Protein AF-A0A8S0GTK8-F1 (afdb_monomer)

Structure (mmCIF, N/CA/C/O backbone):
data_AF-A0A8S0GTK8-F1
#
_entry.id   AF-A0A8S0GTK8-F1
#
loop_
_atom_site.group_PDB
_atom_site.id
_atom_site.type_symbol
_atom_site.label_atom_id
_atom_site.label_alt_id
_atom_site.label_comp_id
_atom_site.label_asym_id
_atom_site.label_entity_id
_atom_site.label_seq_id
_atom_site.pdbx_PDB_ins_code
_atom_site.Cartn_x
_atom_site.Cartn_y
_atom_site.Cartn_z
_atom_site.occupancy
_atom_site.B_iso_or_equiv
_atom_site.auth_seq_id
_atom_site.auth_comp_id
_atom_site.auth_asym_id
_atom_site.auth_atom_id
_atom_site.pdbx_PDB_model_num
ATOM 1 N N . MET A 1 1 ? 17.422 12.549 -22.089 1.00 54.69 1 MET A N 1
ATOM 2 C CA . MET A 1 1 ? 16.662 11.285 -22.040 1.00 54.69 1 MET A CA 1
ATOM 3 C C . MET A 1 1 ? 17.304 10.351 -23.040 1.00 54.69 1 MET A C 1
ATOM 5 O O . MET A 1 1 ? 17.516 10.781 -24.166 1.00 54.69 1 MET A O 1
ATOM 9 N N . THR A 1 2 ? 17.693 9.152 -22.621 1.00 66.88 2 THR A N 1
ATOM 10 C CA . THR A 1 2 ? 18.202 8.118 -23.529 1.00 66.88 2 THR A CA 1
ATOM 11 C C . THR A 1 2 ? 17.080 7.642 -24.453 1.00 66.88 2 THR A C 1
ATOM 13 O O . THR A 1 2 ? 15.914 7.603 -24.059 1.00 66.88 2 THR A O 1
ATOM 16 N N . GLU A 1 3 ? 17.426 7.293 -25.690 1.00 71.94 3 GLU A N 1
ATOM 17 C CA . GLU A 1 3 ? 16.500 6.780 -26.714 1.00 71.94 3 GLU A CA 1
ATOM 18 C C . GLU A 1 3 ? 15.733 5.538 -26.215 1.00 71.94 3 GLU A C 1
ATOM 20 O O . GLU A 1 3 ? 14.532 5.394 -26.440 1.00 71.94 3 GLU A O 1
ATOM 25 N N . LEU A 1 4 ? 16.400 4.717 -25.396 1.00 69.19 4 LEU A N 1
ATOM 26 C CA . LEU A 1 4 ? 15.825 3.566 -24.701 1.00 69.19 4 LEU A CA 1
ATOM 27 C C . LEU A 1 4 ? 14.655 3.941 -23.775 1.00 69.19 4 LEU A C 1
ATOM 29 O O . LEU A 1 4 ? 13.628 3.271 -23.780 1.00 69.19 4 LEU A O 1
ATOM 33 N N . ALA A 1 5 ? 14.779 5.023 -23.001 1.00 65.88 5 ALA A N 1
ATOM 34 C CA . ALA A 1 5 ? 13.743 5.444 -22.059 1.00 65.88 5 ALA A CA 1
ATOM 35 C C . ALA A 1 5 ? 12.464 5.904 -22.777 1.00 65.88 5 ALA A C 1
ATOM 37 O O . ALA A 1 5 ? 11.361 5.656 -22.295 1.00 65.88 5 ALA A O 1
ATOM 38 N N . GLN A 1 6 ? 12.611 6.551 -23.939 1.00 71.31 6 GLN A N 1
ATOM 39 C CA . GLN A 1 6 ? 11.478 6.954 -24.777 1.00 71.31 6 GLN A CA 1
ATOM 40 C C . GLN A 1 6 ? 10.787 5.750 -25.408 1.00 71.31 6 GLN A C 1
ATOM 42 O O . GLN A 1 6 ? 9.560 5.686 -25.393 1.00 71.31 6 GLN A O 1
ATOM 47 N N . LYS A 1 7 ? 11.567 4.786 -25.904 1.00 76.44 7 LYS A N 1
ATOM 48 C CA . LYS A 1 7 ? 11.031 3.550 -26.472 1.00 76.44 7 LYS A CA 1
ATOM 49 C C . LYS A 1 7 ? 10.238 2.758 -25.435 1.00 76.44 7 LYS A C 1
ATOM 51 O O . LYS A 1 7 ? 9.075 2.469 -25.658 1.00 76.44 7 LYS A O 1
ATOM 56 N N . VAL A 1 8 ? 10.808 2.538 -24.251 1.00 71.69 8 VAL A N 1
ATOM 57 C CA . VAL A 1 8 ? 10.135 1.835 -23.143 1.00 71.69 8 VAL A CA 1
ATOM 58 C C . VAL A 1 8 ? 8.875 2.560 -22.697 1.00 71.69 8 VAL A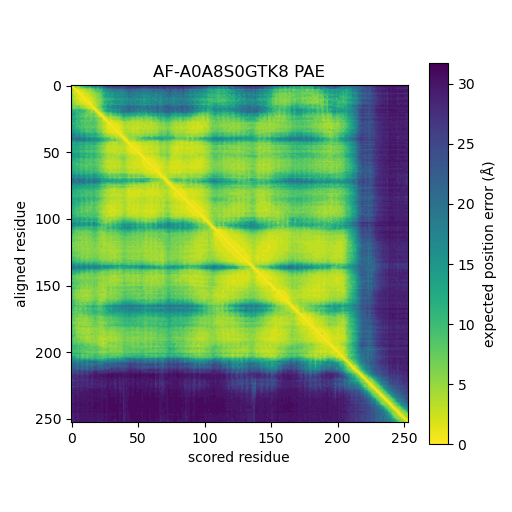 C 1
ATOM 60 O O . VAL A 1 8 ? 7.864 1.933 -22.395 1.00 71.69 8 VAL A O 1
ATOM 63 N N . GLN A 1 9 ? 8.920 3.892 -22.654 1.00 70.00 9 GLN A N 1
ATOM 64 C CA . GLN A 1 9 ? 7.739 4.681 -22.350 1.00 70.00 9 GLN A CA 1
ATOM 65 C C . GLN A 1 9 ? 6.635 4.458 -23.386 1.00 70.00 9 GLN A C 1
ATOM 67 O O . GLN A 1 9 ? 5.471 4.348 -23.009 1.00 70.00 9 GLN A O 1
ATOM 72 N N . GLN A 1 10 ? 6.985 4.412 -24.668 1.00 74.62 10 GLN A N 1
ATOM 73 C CA . GLN A 1 10 ? 6.025 4.193 -25.738 1.00 74.62 10 GLN A CA 1
ATOM 74 C C . GLN A 1 10 ? 5.483 2.760 -25.732 1.00 74.62 10 GLN A C 1
ATOM 76 O O . GLN A 1 10 ? 4.269 2.594 -25.773 1.00 74.62 10 GLN A O 1
ATOM 81 N N . ASP A 1 11 ? 6.346 1.763 -25.537 1.00 75.50 11 ASP A N 1
ATOM 82 C CA . ASP A 1 11 ? 5.969 0.351 -25.417 1.00 75.50 11 ASP A CA 1
ATOM 83 C C . ASP A 1 11 ? 4.998 0.136 -24.241 1.00 75.50 11 ASP A C 1
ATOM 85 O O . ASP A 1 11 ? 3.968 -0.520 -24.385 1.00 75.50 11 ASP A O 1
ATOM 89 N N . LEU A 1 12 ? 5.265 0.754 -23.082 1.00 72.00 12 LEU A N 1
ATOM 90 C CA . LEU A 1 12 ? 4.361 0.699 -21.930 1.00 72.00 12 LEU A CA 1
ATOM 91 C C . LEU A 1 12 ? 3.033 1.414 -22.208 1.00 72.00 12 LEU A C 1
ATOM 93 O O . LEU A 1 12 ? 1.990 0.920 -21.796 1.00 72.00 12 LEU A O 1
ATOM 97 N N . LEU A 1 13 ? 3.034 2.556 -22.900 1.00 71.56 13 LEU A N 1
ATOM 98 C CA . LEU A 1 13 ? 1.798 3.263 -23.261 1.00 71.56 13 LEU A CA 1
ATOM 99 C C . LEU A 1 13 ? 0.951 2.478 -24.272 1.00 71.56 13 LEU A C 1
ATOM 101 O O . LEU A 1 13 ? -0.272 2.457 -24.145 1.00 71.56 13 LEU A O 1
ATOM 105 N N . GLU A 1 14 ? 1.582 1.812 -25.237 1.00 76.25 14 GLU A N 1
ATOM 106 C CA . GLU A 1 14 ? 0.906 0.932 -26.194 1.00 76.25 14 GLU A CA 1
ATOM 107 C C . GLU A 1 14 ? 0.358 -0.321 -25.503 1.00 76.25 14 GLU A C 1
ATOM 109 O O . GLU A 1 14 ? -0.814 -0.648 -25.679 1.00 76.25 14 GLU A O 1
ATOM 114 N N . ALA A 1 15 ? 1.136 -0.949 -24.616 1.00 70.12 15 ALA A N 1
ATOM 115 C CA . ALA A 1 15 ? 0.669 -2.067 -23.796 1.00 70.12 15 ALA A CA 1
ATOM 116 C C . ALA A 1 15 ? -0.486 -1.663 -22.857 1.00 70.12 15 ALA A C 1
ATOM 118 O O . ALA A 1 15 ? -1.401 -2.449 -22.608 1.00 70.12 15 ALA A O 1
ATOM 119 N N . ILE A 1 16 ? -0.498 -0.419 -22.359 1.00 68.94 16 ILE A N 1
ATOM 120 C CA . ILE A 1 16 ? -1.643 0.137 -21.622 1.00 68.94 16 ILE A CA 1
ATOM 121 C C . ILE A 1 16 ? -2.853 0.298 -22.548 1.00 68.94 16 ILE A C 1
ATOM 123 O O . ILE A 1 16 ? -3.968 0.004 -22.121 1.00 68.94 16 ILE A O 1
ATOM 127 N N . GLY A 1 17 ? -2.662 0.771 -23.780 1.00 66.44 17 GLY A N 1
ATOM 128 C CA . GLY A 1 17 ? -3.739 0.948 -24.757 1.00 66.44 17 GLY A CA 1
ATOM 129 C C . GLY A 1 17 ? -4.378 -0.368 -25.208 1.00 66.44 17 GLY A C 1
ATOM 130 O O . GLY A 1 17 ? -5.590 -0.411 -25.402 1.00 66.44 17 GLY A O 1
ATOM 131 N N . ASN A 1 18 ? -3.579 -1.432 -25.306 1.00 70.44 18 ASN A N 1
ATOM 132 C CA . ASN A 1 18 ? -4.007 -2.745 -25.796 1.00 70.44 18 ASN A CA 1
ATOM 133 C C . ASN A 1 18 ? -4.463 -3.719 -24.695 1.00 70.44 18 ASN A C 1
ATOM 135 O O . ASN A 1 18 ? -4.878 -4.825 -25.015 1.00 70.44 18 ASN A O 1
ATOM 139 N N . ASP A 1 19 ? -4.402 -3.329 -23.415 1.00 63.78 19 ASP A N 1
ATOM 140 C CA . ASP A 1 19 ? -4.663 -4.222 -22.265 1.00 63.78 19 ASP A CA 1
ATOM 141 C C . ASP A 1 19 ? -3.685 -5.415 -22.134 1.00 63.78 19 ASP A C 1
ATOM 143 O O . ASP A 1 19 ? -3.923 -6.339 -21.361 1.00 63.78 19 ASP A O 1
ATOM 147 N N . ASP A 1 20 ? -2.529 -5.357 -22.801 1.00 65.12 20 ASP A N 1
ATOM 148 C CA . ASP A 1 20 ? -1.526 -6.437 -22.831 1.00 65.12 20 ASP A CA 1
ATOM 149 C C . ASP A 1 20 ? -0.593 -6.460 -21.604 1.00 65.12 20 ASP A C 1
ATOM 151 O O . ASP A 1 20 ? 0.284 -7.318 -21.474 1.00 65.12 20 ASP A O 1
ATOM 155 N N . LEU A 1 21 ? -0.737 -5.500 -20.689 1.00 64.44 21 LEU A N 1
ATOM 156 C CA . LEU A 1 21 ? 0.110 -5.408 -19.505 1.00 64.44 21 LEU A CA 1
ATOM 157 C C . LEU A 1 21 ? -0.279 -6.473 -18.478 1.00 64.44 21 LEU A C 1
ATOM 159 O O . LEU A 1 21 ? -1.422 -6.532 -18.027 1.00 64.44 21 LEU A O 1
ATOM 163 N N . VAL A 1 22 ? 0.699 -7.271 -18.045 1.00 64.19 22 VAL A N 1
ATOM 164 C CA . VAL A 1 22 ? 0.520 -8.218 -16.938 1.00 64.19 22 VAL A CA 1
ATOM 165 C C . VAL A 1 22 ? 0.345 -7.420 -15.648 1.00 64.19 22 VAL A C 1
ATOM 167 O O . VAL A 1 22 ? 1.311 -7.001 -15.008 1.00 64.19 22 VAL A O 1
ATOM 170 N N . LEU A 1 23 ? -0.909 -7.160 -15.286 1.00 69.56 23 LEU A N 1
ATOM 171 C CA . LEU A 1 23 ? -1.247 -6.482 -14.045 1.00 69.56 23 LEU A CA 1
ATOM 172 C C . LEU A 1 23 ? -1.200 -7.484 -12.885 1.00 69.56 23 LEU A C 1
ATOM 174 O O . LEU A 1 23 ? -1.757 -8.580 -13.004 1.00 69.56 23 LEU A O 1
ATOM 178 N N . PRO A 1 24 ? -0.578 -7.132 -11.747 1.00 71.62 24 PRO A N 1
ATOM 179 C CA . PRO A 1 24 ? -0.639 -7.968 -10.562 1.00 71.62 24 PRO A CA 1
ATOM 180 C C . PRO A 1 24 ? -2.088 -8.181 -10.117 1.00 71.62 24 PRO A C 1
ATOM 182 O O . PRO A 1 24 ? -2.890 -7.246 -10.028 1.00 71.62 24 PRO A O 1
ATOM 185 N N . THR A 1 25 ? -2.417 -9.427 -9.798 1.00 74.50 25 THR A N 1
ATOM 186 C CA . THR A 1 25 ? -3.705 -9.784 -9.207 1.00 74.50 25 THR A CA 1
ATOM 187 C C . THR A 1 25 ? -3.710 -9.454 -7.720 1.00 74.50 25 THR A C 1
ATOM 189 O O . THR A 1 25 ? -2.727 -9.705 -7.020 1.00 74.50 25 THR A O 1
ATOM 192 N N . LEU A 1 26 ? -4.830 -8.929 -7.223 1.00 76.12 26 LEU A N 1
ATOM 193 C CA . LEU A 1 26 ? -4.994 -8.661 -5.799 1.00 76.12 26 LEU A CA 1
ATOM 194 C C . LEU A 1 26 ? -4.994 -9.992 -5.014 1.00 76.12 26 LEU A C 1
ATOM 196 O O . LEU A 1 26 ? -5.733 -10.904 -5.395 1.00 76.12 26 LEU A O 1
ATOM 200 N N . PRO A 1 27 ? -4.205 -10.131 -3.930 1.00 80.38 27 PRO A N 1
ATOM 201 C CA . PRO A 1 27 ? -4.205 -11.341 -3.119 1.00 80.38 27 PRO A CA 1
ATOM 202 C C . PRO A 1 27 ? -5.596 -11.646 -2.561 1.00 80.38 27 PRO A C 1
ATOM 204 O O . PRO A 1 27 ? -6.328 -10.739 -2.156 1.00 80.38 27 PRO A O 1
ATOM 207 N N . GLU A 1 28 ? -5.938 -12.931 -2.467 1.00 81.81 28 GLU A N 1
ATOM 208 C CA . GLU A 1 28 ? -7.255 -13.377 -1.996 1.00 81.81 28 GLU A CA 1
ATOM 209 C C . GLU A 1 28 ? -7.590 -12.828 -0.599 1.00 81.81 28 GLU A C 1
ATOM 211 O O . GLU A 1 28 ? -8.724 -12.441 -0.330 1.00 81.81 28 GLU A O 1
ATOM 216 N N . VAL A 1 29 ? -6.586 -12.698 0.272 1.00 83.88 29 VAL A N 1
ATOM 217 C CA . VAL A 1 29 ? -6.744 -12.119 1.615 1.00 83.88 29 VAL A CA 1
ATOM 218 C C . VAL A 1 29 ? -7.221 -10.663 1.549 1.00 83.88 29 VAL A C 1
ATOM 220 O O . VAL A 1 29 ? -8.111 -10.282 2.306 1.00 83.88 29 VAL A O 1
ATOM 223 N N . ALA A 1 30 ? -6.700 -9.849 0.624 1.00 83.31 30 ALA A N 1
ATOM 224 C CA . ALA A 1 30 ? -7.150 -8.466 0.453 1.00 83.31 30 ALA A CA 1
ATOM 225 C C . ALA A 1 30 ? -8.579 -8.392 -0.108 1.00 83.31 30 ALA A C 1
ATOM 227 O O . ALA A 1 30 ? -9.354 -7.547 0.337 1.00 83.31 30 ALA A O 1
ATOM 228 N N . LEU A 1 31 ? -8.953 -9.299 -1.020 1.00 83.50 31 LEU A N 1
ATOM 229 C CA . LEU A 1 31 ? -10.333 -9.419 -1.506 1.00 83.50 31 LEU A CA 1
ATOM 230 C C . LEU A 1 31 ? -11.299 -9.784 -0.372 1.00 83.50 31 LEU A C 1
ATOM 232 O O . LEU A 1 31 ? -12.329 -9.134 -0.217 1.00 83.50 31 LEU A O 1
ATOM 236 N N . GLN A 1 32 ? -10.941 -10.766 0.462 1.00 84.75 32 GLN A N 1
ATOM 237 C CA . GLN A 1 32 ? -11.748 -11.173 1.616 1.00 84.75 32 GLN A CA 1
ATOM 238 C C . GLN A 1 32 ? -11.904 -10.034 2.632 1.00 84.75 32 GLN A C 1
ATOM 240 O O . GLN A 1 32 ? -13.004 -9.812 3.131 1.00 84.75 32 GLN A O 1
ATOM 245 N N . ILE A 1 33 ? -10.831 -9.288 2.927 1.00 85.62 33 ILE A N 1
ATOM 246 C CA . ILE A 1 33 ? -10.886 -8.130 3.835 1.00 85.62 33 ILE A CA 1
ATOM 247 C C . ILE A 1 33 ? -11.755 -7.013 3.249 1.00 85.62 33 ILE A C 1
ATOM 249 O O . ILE A 1 33 ? -12.494 -6.368 3.988 1.00 85.62 33 ILE A O 1
ATOM 253 N N . ARG A 1 34 ? -11.699 -6.783 1.934 1.00 82.12 34 ARG A N 1
ATOM 254 C CA . ARG A 1 34 ? -12.538 -5.778 1.272 1.00 82.12 34 ARG A CA 1
ATOM 255 C C . ARG A 1 34 ? -14.015 -6.151 1.322 1.00 82.12 34 ARG A C 1
ATOM 257 O O . ARG A 1 34 ? -14.815 -5.337 1.763 1.00 82.12 34 ARG A O 1
ATOM 264 N N . GLN A 1 35 ? -14.358 -7.381 0.944 1.00 82.25 35 GLN A N 1
ATOM 265 C CA . GLN A 1 35 ? -15.732 -7.891 1.036 1.00 82.25 35 GLN A CA 1
ATOM 266 C C . GLN A 1 35 ? -16.258 -7.804 2.473 1.00 82.25 35 GLN A C 1
ATOM 268 O O . GLN A 1 35 ? -17.392 -7.402 2.707 1.00 82.25 35 GLN A O 1
ATOM 273 N N . ALA A 1 36 ? -15.401 -8.119 3.444 1.00 82.19 36 ALA A N 1
ATOM 274 C CA . ALA A 1 36 ? -15.690 -7.957 4.860 1.00 82.19 36 ALA A CA 1
ATOM 275 C C . ALA A 1 36 ? -15.929 -6.483 5.254 1.00 82.19 36 ALA A C 1
ATOM 277 O O . ALA A 1 36 ? -16.794 -6.208 6.076 1.00 82.19 36 ALA A O 1
ATOM 278 N N . ALA A 1 37 ? -15.198 -5.530 4.675 1.00 77.88 37 ALA A N 1
ATOM 279 C CA . ALA A 1 37 ? -15.359 -4.100 4.952 1.00 77.88 37 ALA A CA 1
ATOM 280 C C . ALA A 1 37 ? -16.595 -3.468 4.288 1.00 77.88 37 ALA A C 1
ATOM 282 O O . ALA A 1 37 ? -17.062 -2.424 4.740 1.00 77.88 37 ALA A O 1
ATOM 283 N N . GLU A 1 38 ? -17.103 -4.070 3.211 1.00 77.38 38 GLU A N 1
ATOM 284 C CA . GLU A 1 38 ? -18.329 -3.641 2.528 1.00 77.38 38 GLU A CA 1
ATOM 285 C C . GLU A 1 38 ? -19.599 -4.045 3.289 1.00 77.38 38 GLU A C 1
ATOM 287 O O . GLU A 1 38 ? -20.643 -3.422 3.096 1.00 77.38 38 GLU A O 1
ATOM 292 N N . ASP A 1 39 ? -19.512 -5.044 4.173 1.00 81.00 39 ASP A N 1
ATOM 293 C CA . ASP A 1 39 ? -20.619 -5.471 5.026 1.00 81.00 39 ASP A CA 1
ATOM 294 C C . ASP A 1 39 ? -20.811 -4.495 6.211 1.00 81.00 39 ASP A C 1
ATOM 296 O O . ASP A 1 39 ? -19.963 -4.432 7.109 1.00 81.00 39 ASP A O 1
ATOM 300 N N . PRO A 1 40 ? -21.920 -3.729 6.260 1.00 70.88 40 PRO A N 1
ATOM 301 C CA . PRO A 1 40 ? -22.174 -2.771 7.335 1.00 70.88 40 PRO A CA 1
ATOM 302 C C . PRO A 1 40 ? -22.419 -3.427 8.703 1.00 70.88 40 PRO A C 1
ATOM 304 O O . PRO A 1 40 ? -22.292 -2.744 9.719 1.00 70.88 40 PRO A O 1
ATOM 307 N N . GLU A 1 41 ? -22.738 -4.724 8.749 1.00 76.69 41 GLU A N 1
ATOM 308 C CA . GLU A 1 41 ? -23.023 -5.475 9.980 1.00 76.69 41 GLU A CA 1
ATOM 309 C C . GLU A 1 41 ? -21.815 -6.295 10.464 1.00 76.69 41 GLU A C 1
ATOM 311 O O . GLU A 1 41 ? -21.930 -7.123 11.376 1.00 76.69 41 GLU A O 1
ATOM 316 N N . ILE A 1 42 ? -20.631 -6.089 9.878 1.00 81.56 42 ILE A N 1
ATOM 317 C CA . ILE A 1 42 ? -19.488 -6.927 10.211 1.00 81.56 42 ILE A CA 1
ATOM 318 C C . ILE A 1 42 ? -19.035 -6.760 11.667 1.00 81.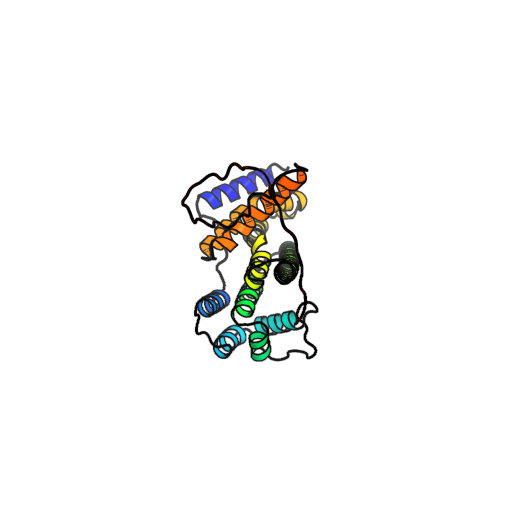56 42 ILE A C 1
ATOM 320 O O . ILE A 1 42 ? -18.769 -5.670 12.184 1.00 81.56 42 ILE A O 1
ATOM 324 N N . SER A 1 43 ? -18.861 -7.899 12.335 1.00 85.25 43 SER A N 1
ATOM 325 C CA . SER A 1 43 ? -18.313 -7.942 13.682 1.00 85.25 43 SER A CA 1
ATOM 326 C C . SER A 1 43 ? -16.783 -7.860 13.683 1.00 85.25 43 SER A C 1
ATOM 328 O O . SER A 1 43 ? -16.088 -8.454 12.852 1.00 85.25 43 SER A O 1
ATOM 330 N N . VAL A 1 44 ? -16.233 -7.225 14.723 1.00 87.62 44 VAL A N 1
ATOM 331 C CA . VAL A 1 44 ? -14.788 -7.221 15.024 1.00 87.62 44 VAL A CA 1
ATOM 332 C C . VAL A 1 44 ? -14.216 -8.645 15.054 1.00 87.62 44 VAL A C 1
ATOM 334 O O . VAL A 1 44 ? -13.110 -8.890 14.575 1.00 87.62 44 VAL A O 1
ATOM 337 N N . SER A 1 45 ? -14.982 -9.604 15.582 1.00 86.88 45 SER A N 1
ATOM 338 C CA . SER A 1 45 ? -14.583 -11.010 15.656 1.00 86.88 45 SER A CA 1
ATOM 339 C C . SER A 1 45 ? -14.440 -11.667 14.283 1.00 86.88 45 SER A C 1
ATOM 341 O O . SER A 1 45 ? -13.554 -12.501 14.105 1.00 86.88 45 SER A O 1
ATOM 343 N N . THR A 1 46 ? -15.267 -11.289 13.307 1.00 86.00 46 THR A N 1
ATOM 344 C CA . THR A 1 46 ? -15.193 -11.816 11.939 1.00 86.00 46 THR A CA 1
ATOM 345 C C . THR A 1 46 ? -13.970 -11.262 11.223 1.00 86.00 46 THR A C 1
ATOM 347 O O . THR A 1 46 ? -13.170 -12.040 10.704 1.00 86.00 46 THR A O 1
ATOM 350 N N . LEU A 1 47 ? -13.743 -9.946 11.293 1.00 86.88 47 LEU A N 1
ATOM 351 C CA . LEU A 1 47 ? -12.556 -9.326 10.701 1.00 86.88 47 LEU A CA 1
ATOM 352 C C . LEU A 1 47 ? -11.255 -9.851 11.334 1.00 86.88 47 LEU A C 1
ATOM 354 O O . LEU A 1 47 ? -10.300 -10.163 10.624 1.00 86.88 47 LEU A O 1
ATOM 358 N N . SER A 1 48 ? -11.238 -10.029 12.659 1.00 88.44 48 SER A N 1
ATOM 359 C CA . SER A 1 48 ? -10.103 -10.620 13.380 1.00 88.44 48 SER A CA 1
ATOM 360 C C . SER A 1 48 ? -9.804 -12.048 12.914 1.00 88.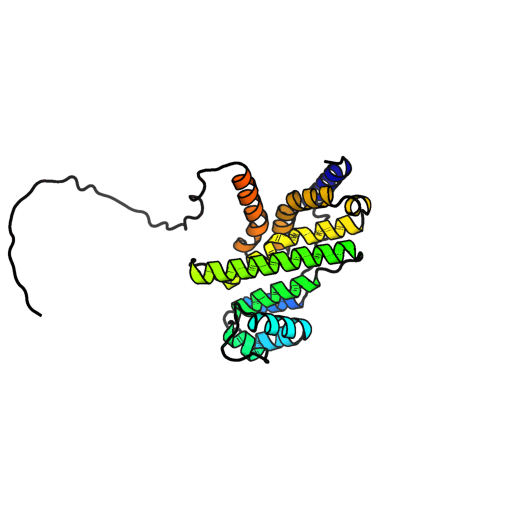44 48 SER A C 1
ATOM 362 O O . SER A 1 48 ? -8.644 -12.407 12.753 1.00 88.44 48 SER A O 1
ATOM 364 N N . LYS A 1 49 ? -10.828 -12.861 12.614 1.00 88.00 49 LYS A N 1
ATOM 365 C CA . LYS A 1 49 ? -10.630 -14.207 12.049 1.00 88.00 49 LYS A CA 1
ATOM 366 C C . LYS A 1 49 ? -10.054 -14.172 10.637 1.00 88.00 49 LYS A C 1
ATOM 368 O O . LYS A 1 49 ? -9.222 -15.015 10.325 1.00 88.00 49 LYS A O 1
ATOM 373 N N . VAL A 1 50 ? -10.494 -13.239 9.791 1.00 87.31 50 VAL A N 1
ATOM 374 C CA . VAL A 1 50 ? -9.988 -13.108 8.413 1.00 87.31 50 VAL A CA 1
ATOM 375 C C . VAL A 1 50 ? -8.521 -12.682 8.427 1.00 87.31 50 VAL A C 1
ATOM 377 O O . VAL A 1 50 ? -7.687 -13.373 7.852 1.00 87.31 50 VAL A O 1
ATOM 380 N N . ILE A 1 51 ? -8.193 -11.605 9.147 1.00 87.62 51 ILE A N 1
ATOM 381 C CA . ILE A 1 51 ? -6.816 -11.098 9.266 1.00 87.62 51 ILE A CA 1
ATOM 382 C C . ILE A 1 51 ? -5.928 -12.098 10.024 1.00 87.62 51 ILE A C 1
ATOM 384 O O . ILE A 1 51 ? -4.783 -12.322 9.645 1.00 87.62 51 ILE A O 1
ATOM 388 N N . GLY A 1 52 ? -6.475 -12.751 11.051 1.00 86.19 52 GLY A N 1
ATOM 389 C CA . GLY A 1 52 ? -5.784 -13.726 11.895 1.00 86.19 52 GLY A CA 1
ATOM 390 C C . GLY A 1 52 ? -5.327 -14.996 11.177 1.00 86.19 52 GLY A C 1
ATOM 391 O O . GLY A 1 52 ? -4.478 -15.708 11.709 1.00 86.19 52 GLY A O 1
ATOM 392 N N . ARG A 1 53 ? -5.841 -15.282 9.970 1.00 86.56 53 ARG A N 1
ATOM 393 C CA . ARG A 1 53 ? -5.323 -16.365 9.113 1.00 86.56 53 ARG A CA 1
ATOM 394 C C . ARG A 1 53 ? -3.884 -16.110 8.675 1.00 86.56 53 ARG A C 1
ATOM 396 O O . ARG A 1 53 ? -3.132 -17.065 8.511 1.00 86.56 53 ARG A O 1
ATOM 403 N N . ASP A 1 54 ? -3.503 -14.843 8.517 1.00 85.44 54 ASP A N 1
ATOM 404 C CA . ASP A 1 54 ? -2.140 -14.436 8.199 1.00 85.44 54 ASP A CA 1
ATOM 405 C C . ASP A 1 54 ? -1.467 -13.857 9.455 1.00 85.44 54 ASP A C 1
ATOM 407 O O . ASP A 1 54 ? -1.756 -12.752 9.933 1.00 85.44 54 ASP A O 1
ATOM 411 N N . THR A 1 55 ? -0.542 -14.635 10.019 1.00 85.50 55 THR A N 1
ATOM 412 C CA . THR A 1 55 ? 0.199 -14.254 11.227 1.00 85.50 55 THR A CA 1
ATOM 413 C C . THR A 1 55 ? 1.129 -13.065 10.976 1.00 85.50 55 THR A C 1
ATOM 415 O O . THR A 1 55 ? 1.312 -12.230 11.866 1.00 85.50 55 THR A O 1
ATOM 418 N N . ALA A 1 56 ? 1.691 -12.946 9.769 1.00 85.69 56 ALA A N 1
ATOM 419 C CA . ALA A 1 56 ? 2.564 -11.835 9.407 1.00 85.69 56 ALA A CA 1
ATOM 420 C C . ALA A 1 56 ? 1.761 -10.535 9.279 1.00 85.69 56 ALA A C 1
ATOM 422 O O . ALA A 1 56 ? 2.168 -9.505 9.825 1.00 85.69 56 ALA A O 1
ATOM 423 N N . LEU A 1 57 ? 0.590 -10.590 8.639 1.00 86.44 57 LEU A N 1
ATOM 424 C CA . LEU A 1 57 ? -0.336 -9.462 8.545 1.00 86.44 57 LEU A CA 1
ATOM 425 C C . LEU A 1 57 ? -0.806 -9.008 9.932 1.00 86.44 57 LEU A C 1
ATOM 427 O O . LEU A 1 57 ? -0.768 -7.817 10.244 1.00 86.44 57 LEU A O 1
ATOM 431 N N . SER A 1 58 ? -1.178 -9.960 10.789 1.00 88.88 58 SER A N 1
ATOM 432 C CA . SER A 1 58 ? -1.611 -9.695 12.165 1.00 88.88 58 SER A CA 1
ATOM 433 C C . SER A 1 58 ? -0.526 -8.98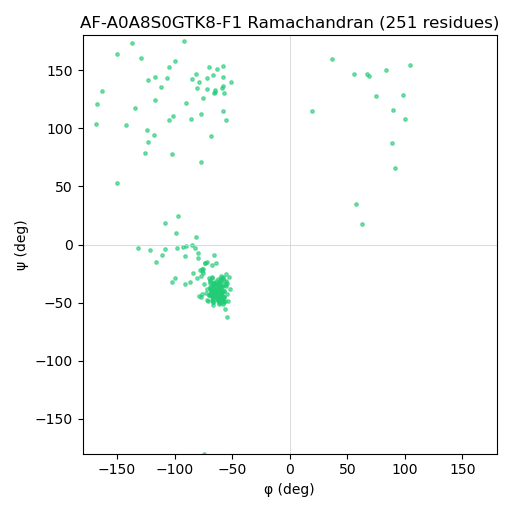4 12.980 1.00 88.88 58 SER A C 1
ATOM 435 O O . SER A 1 58 ? -0.784 -7.952 13.604 1.00 88.88 58 SER A O 1
ATOM 437 N N . ALA A 1 59 ? 0.714 -9.482 12.925 1.00 88.56 59 ALA A N 1
ATOM 438 C CA . ALA A 1 59 ? 1.847 -8.872 13.617 1.00 88.56 59 ALA A CA 1
ATOM 439 C C . ALA A 1 59 ? 2.149 -7.455 13.099 1.00 88.56 59 ALA A C 1
ATOM 441 O O . ALA A 1 59 ? 2.411 -6.542 13.888 1.00 88.56 59 ALA A O 1
ATOM 442 N N . ARG A 1 60 ? 2.076 -7.242 11.778 1.00 86.25 60 ARG A N 1
ATOM 443 C CA . ARG A 1 60 ? 2.262 -5.918 11.163 1.00 86.25 60 ARG A CA 1
ATOM 444 C C . ARG A 1 60 ? 1.172 -4.941 11.595 1.00 86.25 60 ARG A C 1
ATOM 446 O O . ARG A 1 60 ? 1.498 -3.814 11.964 1.00 86.25 60 ARG A O 1
ATOM 453 N N . LEU A 1 61 ? -0.090 -5.368 11.626 1.00 87.62 61 LEU A N 1
ATOM 454 C CA . LEU A 1 61 ? -1.198 -4.526 12.076 1.00 87.62 61 LEU A CA 1
ATOM 455 C C . LEU A 1 61 ? -1.006 -4.085 13.535 1.00 87.62 61 LEU A C 1
ATOM 457 O O . LEU A 1 61 ? -1.106 -2.896 13.838 1.00 87.62 61 LEU A O 1
ATOM 461 N N . ILE A 1 62 ? -0.649 -5.019 14.423 1.00 88.94 62 ILE A N 1
ATOM 462 C CA . ILE A 1 62 ? -0.350 -4.727 15.834 1.00 88.94 62 ILE A CA 1
ATOM 463 C C . ILE A 1 62 ? 0.813 -3.729 15.948 1.00 88.94 62 ILE A C 1
ATOM 465 O O . ILE A 1 62 ? 0.725 -2.744 16.688 1.00 88.94 62 ILE A O 1
ATOM 469 N N . LYS A 1 63 ? 1.880 -3.920 15.163 1.00 87.38 63 LYS A N 1
ATOM 470 C CA . LYS A 1 63 ? 3.027 -3.001 15.124 1.00 87.38 63 LYS A CA 1
ATOM 471 C C . LYS A 1 63 ? 2.615 -1.581 14.719 1.00 87.38 63 LYS A C 1
ATOM 473 O O . LYS A 1 63 ? 3.099 -0.621 15.316 1.00 87.38 63 LYS A O 1
ATOM 478 N N . VAL A 1 64 ? 1.710 -1.432 13.748 1.00 83.38 64 VAL A N 1
ATOM 479 C CA . VAL A 1 64 ? 1.195 -0.115 13.334 1.00 83.38 64 VAL A CA 1
ATOM 480 C C . VAL A 1 64 ? 0.335 0.517 14.433 1.00 83.38 64 VAL A C 1
ATOM 482 O O . VAL A 1 64 ? 0.494 1.705 14.714 1.00 83.38 64 VAL A O 1
ATOM 485 N N . VAL A 1 65 ? -0.511 -0.251 15.125 1.00 85.25 65 VAL A N 1
ATOM 486 C CA . VAL A 1 65 ? -1.331 0.253 16.250 1.00 85.25 65 VAL A CA 1
ATOM 487 C C . VAL A 1 65 ? -0.487 0.770 17.413 1.00 85.25 65 VAL A C 1
ATOM 489 O O . VAL A 1 65 ? -0.856 1.751 18.063 1.00 85.25 65 VAL A O 1
ATOM 492 N N . ASN A 1 66 ? 0.659 0.142 17.661 1.00 87.81 66 ASN A N 1
ATOM 493 C CA . ASN A 1 66 ? 1.594 0.560 18.704 1.00 87.81 66 ASN A CA 1
ATOM 494 C C . ASN A 1 66 ? 2.566 1.663 18.250 1.00 87.81 66 ASN A C 1
ATOM 496 O O . ASN A 1 66 ? 3.382 2.123 19.053 1.00 87.81 66 ASN A O 1
ATOM 500 N N . SER A 1 67 ? 2.483 2.113 16.993 1.00 83.81 67 SER A N 1
ATOM 501 C CA . SER A 1 67 ? 3.317 3.203 16.479 1.00 83.81 67 SER A CA 1
ATOM 502 C C . SER A 1 67 ? 3.036 4.521 17.215 1.00 83.81 67 SER A C 1
ATOM 504 O O . SER A 1 67 ? 1.903 4.739 17.639 1.00 83.81 67 SER A O 1
ATOM 506 N N . PRO A 1 68 ? 4.006 5.449 17.339 1.00 81.38 68 PRO A N 1
ATOM 507 C CA . PRO A 1 68 ? 3.828 6.705 18.080 1.00 81.38 68 PRO A CA 1
ATOM 508 C C . PRO A 1 68 ? 2.602 7.531 17.666 1.00 81.38 68 PRO A C 1
ATOM 510 O O . PRO A 1 68 ? 2.034 8.242 18.488 1.00 81.38 68 PRO A O 1
ATOM 513 N N . LEU A 1 69 ? 2.169 7.406 16.409 1.00 75.88 69 LEU A N 1
ATOM 514 C CA . LEU A 1 69 ? 0.992 8.087 15.871 1.00 75.88 69 LEU A CA 1
ATOM 515 C C . LEU A 1 69 ? -0.332 7.562 16.459 1.00 75.88 69 LEU A C 1
ATOM 517 O O . LEU A 1 69 ? -1.307 8.308 16.568 1.00 75.88 69 LEU A O 1
ATOM 521 N N . LEU A 1 70 ? -0.373 6.276 16.820 1.00 75.94 70 LEU A N 1
ATOM 522 C CA . LEU A 1 70 ? -1.565 5.556 17.280 1.00 75.94 70 LEU A CA 1
ATOM 523 C C . LEU A 1 70 ? -1.407 4.967 18.690 1.00 75.94 70 LEU A C 1
ATOM 525 O O . LEU A 1 70 ? -2.369 4.421 19.230 1.00 75.94 70 LEU A O 1
ATOM 529 N N . ARG A 1 71 ? -0.229 5.069 19.314 1.00 77.06 71 ARG A N 1
ATOM 530 C CA . ARG A 1 71 ? 0.097 4.423 20.592 1.00 77.06 71 ARG A CA 1
ATOM 531 C C . ARG A 1 71 ? -0.866 4.861 21.698 1.00 77.06 71 ARG A C 1
ATOM 533 O O . ARG A 1 71 ? -1.215 6.033 21.807 1.00 77.06 71 ARG A O 1
ATOM 540 N N . ALA A 1 72 ? -1.329 3.902 22.498 1.00 70.44 72 ALA A N 1
ATOM 541 C CA . ALA A 1 72 ? -2.116 4.161 23.706 1.00 70.44 72 ALA A CA 1
ATOM 542 C C . ALA A 1 72 ? -1.211 4.276 24.937 1.00 70.44 72 ALA A C 1
ATOM 544 O O . ALA A 1 72 ? -0.014 4.000 24.881 1.00 70.44 72 ALA A O 1
ATOM 545 N N . ALA A 1 73 ? -1.818 4.618 26.075 1.00 75.25 73 ALA A N 1
ATOM 546 C CA . ALA A 1 73 ? -1.183 4.460 27.380 1.00 75.25 73 ALA A CA 1
ATOM 547 C C . ALA A 1 73 ? -0.780 2.998 27.666 1.00 75.25 73 ALA A C 1
ATOM 549 O O . ALA A 1 73 ? 0.186 2.768 28.386 1.00 75.25 73 ALA A O 1
ATOM 550 N N . GLN A 1 74 ? -1.495 2.024 27.088 1.00 81.06 74 GLN A N 1
ATOM 551 C CA . GLN A 1 74 ? -1.173 0.600 27.168 1.00 81.06 74 GLN A CA 1
ATOM 552 C C . GLN A 1 74 ? -0.865 0.013 25.790 1.00 81.06 74 GLN A C 1
ATOM 554 O O . GLN A 1 74 ? -1.456 0.408 24.782 1.00 81.06 74 GLN A O 1
ATOM 559 N N . GLU A 1 75 ? 0.082 -0.921 25.769 1.00 85.56 75 GLU A N 1
ATOM 560 C CA . GLU A 1 75 ? 0.482 -1.650 24.571 1.00 85.56 75 GLU A CA 1
ATOM 561 C C . GLU A 1 75 ? -0.599 -2.652 24.163 1.00 85.56 75 GLU A C 1
ATOM 563 O O . GLU A 1 75 ? -1.137 -3.382 24.994 1.00 85.56 75 GLU A O 1
ATOM 568 N N . VAL A 1 76 ? -0.919 -2.678 22.870 1.00 87.88 76 VAL A N 1
ATOM 569 C CA . VAL A 1 76 ? -1.866 -3.639 22.309 1.00 87.88 76 VAL A CA 1
ATOM 570 C C . VAL A 1 76 ? -1.096 -4.880 21.874 1.00 87.88 76 VAL A C 1
ATOM 572 O O . VAL A 1 76 ? -0.204 -4.781 21.038 1.00 87.88 76 VAL A O 1
ATOM 575 N N . THR A 1 77 ? -1.444 -6.042 22.419 1.00 88.25 77 THR A N 1
ATOM 576 C CA . THR A 1 77 ? -0.799 -7.331 22.101 1.00 88.25 77 THR A CA 1
ATOM 577 C C . THR A 1 77 ? -1.702 -8.283 21.318 1.00 88.25 77 THR A C 1
ATOM 579 O O . THR A 1 77 ? -1.236 -9.302 20.820 1.00 88.25 77 THR A O 1
ATOM 582 N N . ASP A 1 78 ? -2.983 -7.943 21.186 1.00 90.06 78 ASP A N 1
ATOM 583 C CA . ASP A 1 78 ? -4.016 -8.801 20.616 1.00 90.06 78 ASP A CA 1
ATOM 584 C C . ASP A 1 78 ? -4.717 -8.131 19.421 1.00 90.06 78 ASP A C 1
ATOM 586 O O . ASP A 1 78 ? -4.996 -6.926 19.425 1.00 90.06 78 ASP A O 1
ATOM 590 N N . LEU A 1 79 ? -5.019 -8.932 18.394 1.00 88.81 79 LEU A N 1
ATOM 591 C CA . LEU A 1 79 ? -5.616 -8.466 17.142 1.00 88.81 79 LEU A CA 1
ATOM 592 C C . LEU A 1 79 ? -7.052 -7.958 17.326 1.00 88.81 79 LEU A C 1
ATOM 594 O O . LEU A 1 79 ? -7.428 -6.936 16.753 1.00 88.81 79 LEU A O 1
ATOM 598 N N . HIS A 1 80 ? -7.858 -8.632 18.145 1.00 90.00 80 HIS A N 1
ATOM 599 C CA . HIS A 1 80 ? -9.223 -8.197 18.425 1.00 90.00 80 HIS A CA 1
ATOM 600 C C . HIS A 1 80 ? -9.220 -6.838 19.136 1.00 90.00 80 HIS A C 1
ATOM 602 O O . HIS A 1 80 ? -9.994 -5.941 18.792 1.00 90.00 80 HIS A O 1
ATOM 608 N N . THR A 1 81 ? -8.302 -6.651 20.086 1.00 88.81 81 THR A N 1
ATOM 609 C CA . THR A 1 81 ? -8.103 -5.371 20.783 1.00 88.81 81 THR A CA 1
ATOM 610 C C . THR A 1 81 ? -7.637 -4.273 19.823 1.00 88.81 81 THR A C 1
ATOM 612 O O . THR A 1 81 ? -8.146 -3.151 19.877 1.00 88.81 81 THR A O 1
ATOM 615 N N . ALA A 1 82 ? -6.730 -4.596 18.895 1.00 88.31 82 ALA A N 1
ATOM 616 C CA . ALA A 1 82 ? -6.286 -3.682 17.845 1.00 88.31 82 ALA A CA 1
ATOM 617 C C . ALA A 1 82 ? -7.453 -3.206 16.964 1.00 88.31 82 ALA A C 1
ATOM 619 O O . ALA A 1 82 ? -7.631 -2.000 16.786 1.00 88.31 82 ALA A O 1
ATOM 620 N N . ILE A 1 83 ? -8.282 -4.133 16.472 1.00 89.25 83 ILE A N 1
ATOM 621 C CA . ILE A 1 83 ? -9.417 -3.816 15.592 1.00 89.25 83 ILE A CA 1
ATOM 622 C C . ILE A 1 83 ? -10.512 -3.055 16.341 1.00 89.25 83 ILE A C 1
ATOM 624 O O . ILE A 1 83 ? -11.038 -2.075 15.823 1.00 89.25 83 ILE A O 1
ATOM 628 N N . THR A 1 84 ? -10.826 -3.446 17.579 1.00 88.38 84 THR A N 1
ATOM 629 C CA . THR A 1 84 ? -11.821 -2.738 18.409 1.00 88.38 84 THR A CA 1
ATOM 630 C C . THR A 1 84 ? -11.438 -1.272 18.592 1.00 88.38 84 THR A C 1
ATOM 632 O O . THR A 1 84 ? -12.285 -0.385 18.552 1.00 88.38 84 THR A O 1
ATOM 635 N N . ARG A 1 85 ? -10.143 -1.009 18.779 1.00 84.25 85 ARG A N 1
ATOM 636 C CA . ARG A 1 85 ? -9.623 0.332 19.032 1.00 84.25 85 ARG A CA 1
ATOM 637 C C . ARG A 1 85 ? -9.569 1.202 17.780 1.00 84.25 85 ARG A C 1
ATOM 639 O O . ARG A 1 85 ? -9.862 2.392 17.853 1.00 84.25 85 ARG A O 1
ATOM 646 N N . LEU A 1 86 ? -9.131 0.628 16.665 1.00 83.12 86 LEU A N 1
ATOM 647 C CA . LEU A 1 86 ? -9.028 1.325 15.384 1.00 83.12 86 LEU A CA 1
ATOM 648 C C . LEU A 1 86 ? -10.384 1.491 14.686 1.00 83.12 86 LEU A C 1
ATOM 650 O O . LEU A 1 86 ? -10.570 2.425 13.908 1.00 83.12 86 LEU A O 1
ATOM 654 N N . GLY A 1 87 ? -11.316 0.584 14.965 1.00 85.75 87 GLY A N 1
ATOM 655 C CA . GLY A 1 87 ? -12.543 0.410 14.208 1.00 85.75 87 GLY A CA 1
ATOM 656 C C . GLY A 1 87 ? -12.335 -0.476 12.978 1.00 85.75 87 GLY A C 1
ATOM 657 O O . GLY A 1 87 ? -11.268 -0.503 12.361 1.00 85.75 87 GLY A O 1
ATOM 658 N N . VAL A 1 88 ? -13.403 -1.177 12.597 1.00 85.12 88 VAL A N 1
ATOM 659 C CA . VAL A 1 88 ? -13.431 -2.131 11.477 1.00 85.12 88 VAL A CA 1
ATOM 660 C C . VAL A 1 88 ? -12.934 -1.499 10.173 1.00 85.12 88 VAL A C 1
ATOM 662 O O . VAL A 1 88 ? -12.065 -2.066 9.515 1.00 85.12 88 VAL A O 1
ATOM 665 N N . ASN A 1 89 ? -13.433 -0.311 9.817 1.00 83.00 89 ASN A N 1
ATOM 666 C CA . ASN A 1 89 ? -13.101 0.345 8.547 1.00 83.00 89 ASN A CA 1
ATOM 667 C C . ASN A 1 89 ? -11.610 0.689 8.441 1.00 83.00 89 ASN A C 1
ATOM 669 O O . ASN A 1 89 ? -10.967 0.383 7.438 1.00 83.00 89 ASN A O 1
ATOM 673 N N . TYR A 1 90 ? -11.036 1.279 9.495 1.00 83.88 90 TYR A N 1
ATOM 674 C CA . TYR A 1 90 ? -9.619 1.640 9.498 1.00 83.88 90 TYR A CA 1
ATOM 675 C C . TYR A 1 90 ? -8.729 0.397 9.476 1.00 83.88 90 TYR A C 1
ATOM 677 O O . TYR A 1 90 ? -7.785 0.337 8.693 1.00 83.88 90 TYR A O 1
ATOM 685 N N . SER A 1 91 ? -9.045 -0.614 10.292 1.00 87.88 91 SER A N 1
ATOM 686 C CA . SER A 1 91 ? -8.302 -1.875 10.293 1.00 87.88 91 SER A CA 1
ATOM 687 C C . SER A 1 91 ? -8.365 -2.594 8.952 1.00 87.88 91 SER A C 1
ATOM 689 O O . SER A 1 91 ? -7.345 -3.121 8.524 1.00 87.88 91 SER A O 1
ATOM 691 N N . SER A 1 92 ? -9.515 -2.582 8.277 1.00 87.75 92 SER A N 1
ATOM 692 C CA . SER A 1 92 ? -9.673 -3.212 6.963 1.00 87.75 92 SER A CA 1
ATOM 693 C C . SER A 1 92 ? -8.849 -2.495 5.901 1.00 87.75 92 SER A C 1
ATOM 695 O O . SER A 1 92 ? -8.045 -3.125 5.224 1.00 87.75 92 SER A O 1
ATOM 697 N N . ASN A 1 93 ? -8.962 -1.167 5.818 1.00 85.81 93 ASN A N 1
ATOM 698 C CA . ASN A 1 93 ? -8.184 -0.354 4.882 1.00 85.81 93 ASN A CA 1
ATOM 699 C C . ASN A 1 93 ? -6.674 -0.494 5.110 1.00 85.81 93 ASN A C 1
ATOM 701 O O . ASN A 1 93 ? -5.902 -0.638 4.162 1.00 85.81 93 ASN A O 1
ATOM 705 N N . LEU A 1 94 ? -6.246 -0.486 6.374 1.00 85.62 94 LEU A N 1
ATOM 706 C CA . LEU A 1 94 ? -4.846 -0.673 6.729 1.00 85.62 94 LEU A CA 1
ATOM 707 C C . LEU A 1 94 ? -4.364 -2.085 6.387 1.00 85.62 94 LEU A C 1
ATOM 709 O O . LEU A 1 94 ? -3.273 -2.236 5.847 1.00 85.62 94 LEU A O 1
ATOM 713 N N . ALA A 1 95 ? -5.165 -3.112 6.673 1.00 87.81 95 ALA A N 1
ATOM 714 C CA . ALA A 1 95 ? -4.822 -4.491 6.354 1.00 87.81 95 ALA A CA 1
ATOM 715 C C . ALA A 1 95 ? -4.748 -4.721 4.838 1.00 87.81 95 ALA A C 1
ATOM 717 O O . ALA A 1 95 ? -3.791 -5.336 4.386 1.00 87.81 95 ALA A O 1
ATOM 718 N N . ILE A 1 96 ? -5.673 -4.162 4.048 1.00 86.19 96 ILE A N 1
ATOM 719 C CA . ILE A 1 96 ? -5.609 -4.180 2.577 1.00 86.19 96 ILE A CA 1
ATOM 720 C C . ILE A 1 96 ? -4.290 -3.575 2.100 1.00 86.19 96 ILE A C 1
ATOM 722 O O . ILE A 1 96 ? -3.583 -4.200 1.316 1.00 86.19 96 ILE A O 1
ATOM 726 N N . GLY A 1 97 ? -3.921 -2.401 2.620 1.00 82.75 97 GLY A N 1
ATOM 727 C CA . GLY A 1 97 ? -2.631 -1.795 2.316 1.00 82.75 97 GLY A CA 1
ATOM 728 C C . GLY A 1 97 ? -1.462 -2.712 2.685 1.00 82.75 97 GLY A C 1
ATOM 729 O O . GLY A 1 97 ? -0.626 -3.013 1.847 1.00 82.75 97 GLY A O 1
ATOM 730 N N . LEU A 1 98 ? -1.419 -3.245 3.905 1.00 83.06 98 LEU A N 1
ATOM 731 C CA . LEU A 1 98 ? -0.341 -4.145 4.336 1.00 83.06 98 LEU A CA 1
ATOM 732 C C . LEU A 1 98 ? -0.253 -5.441 3.510 1.00 83.06 98 LEU A C 1
ATOM 734 O O . LEU A 1 98 ? 0.850 -5.938 3.297 1.00 83.06 98 LEU A O 1
ATOM 738 N N . VAL A 1 99 ? -1.379 -5.973 3.026 1.00 84.19 99 VAL A N 1
ATOM 739 C CA . VAL A 1 99 ? -1.409 -7.124 2.108 1.00 84.19 99 VAL A CA 1
ATOM 740 C C . VAL A 1 99 ? -0.859 -6.748 0.735 1.00 84.19 99 VAL A C 1
ATOM 742 O O . VAL A 1 99 ? -0.194 -7.567 0.108 1.00 84.19 99 VAL A O 1
ATOM 745 N N . MET A 1 100 ? -1.055 -5.509 0.270 1.00 77.00 100 MET A N 1
ATOM 746 C CA . MET A 1 100 ? -0.452 -5.060 -0.989 1.00 77.00 100 MET A CA 1
ATOM 747 C C . MET A 1 100 ? 1.075 -5.132 -0.958 1.00 77.00 100 MET A C 1
ATOM 749 O O . MET A 1 100 ? 1.665 -5.370 -2.003 1.00 77.00 100 MET A O 1
ATOM 753 N N . GLU A 1 101 ? 1.717 -5.031 0.212 1.00 74.81 101 GLU A N 1
ATOM 754 C CA . GLU A 1 101 ? 3.161 -5.273 0.357 1.00 74.81 101 GLU A CA 1
ATOM 755 C C . GLU A 1 101 ? 3.573 -6.676 -0.133 1.00 74.81 101 GLU A C 1
ATOM 757 O O . GLU A 1 101 ? 4.666 -6.851 -0.660 1.00 74.81 101 GLU A O 1
ATOM 762 N N . GLN A 1 102 ? 2.698 -7.679 -0.016 1.00 71.94 102 GLN A N 1
ATOM 763 C CA . GLN A 1 102 ? 2.974 -9.048 -0.472 1.00 71.94 102 GLN A CA 1
ATOM 764 C C . GLN A 1 102 ? 2.977 -9.175 -2.007 1.00 71.94 102 GLN A C 1
ATOM 766 O O . GLN A 1 102 ? 3.489 -10.158 -2.534 1.00 71.94 102 GLN A O 1
ATOM 771 N N . ILE A 1 103 ? 2.442 -8.185 -2.730 1.00 72.62 103 ILE A N 1
ATOM 772 C CA . ILE A 1 103 ? 2.465 -8.126 -4.202 1.00 72.62 103 ILE A CA 1
ATOM 773 C C . ILE A 1 103 ? 3.863 -7.735 -4.712 1.00 72.62 103 ILE A C 1
ATOM 775 O O . ILE A 1 103 ? 4.215 -8.029 -5.854 1.00 72.62 103 ILE A O 1
ATOM 779 N N . PHE A 1 104 ? 4.687 -7.101 -3.871 1.00 66.50 104 PHE A N 1
ATOM 780 C CA . PHE A 1 104 ? 6.049 -6.685 -4.203 1.00 66.50 104 PHE A CA 1
ATOM 781 C C . PHE A 1 104 ? 6.998 -7.897 -4.169 1.00 66.50 104 PHE A C 1
ATOM 783 O O . PHE A 1 104 ? 7.822 -8.032 -3.267 1.00 66.50 104 PHE A O 1
ATOM 790 N N . ASN A 1 105 ? 6.870 -8.805 -5.139 1.00 65.81 105 ASN A N 1
ATOM 791 C CA . ASN A 1 105 ? 7.796 -9.920 -5.328 1.00 65.81 105 ASN A CA 1
ATOM 792 C C . ASN A 1 105 ? 8.760 -9.596 -6.476 1.00 65.81 105 ASN A C 1
ATOM 794 O O . ASN A 1 105 ? 8.346 -9.531 -7.633 1.00 65.81 105 ASN A O 1
ATOM 798 N N . ALA A 1 106 ? 10.033 -9.380 -6.150 1.00 68.88 106 ALA A N 1
ATOM 799 C CA . ALA A 1 106 ? 11.084 -9.054 -7.111 1.00 68.88 106 ALA A CA 1
ATOM 800 C C . ALA A 1 106 ? 12.017 -10.254 -7.333 1.00 68.88 106 ALA A C 1
ATOM 802 O O . ALA A 1 106 ? 12.334 -10.990 -6.399 1.00 68.88 106 ALA A O 1
ATOM 803 N N . ARG A 1 107 ? 12.484 -10.433 -8.571 1.00 70.62 107 ARG A N 1
ATOM 804 C CA . ARG A 1 107 ? 13.536 -11.394 -8.941 1.00 70.62 107 ARG A CA 1
ATOM 805 C C . ARG A 1 107 ? 14.938 -10.823 -8.725 1.00 70.62 107 ARG A C 1
ATOM 807 O O . ARG A 1 107 ? 15.882 -11.591 -8.561 1.00 70.62 107 ARG A O 1
ATOM 814 N N . SER A 1 108 ? 15.084 -9.495 -8.748 1.00 77.38 108 SER A N 1
ATOM 815 C CA . SER A 1 108 ? 16.370 -8.799 -8.604 1.00 77.38 108 SER A CA 1
ATOM 816 C C . SER A 1 108 ? 16.460 -8.017 -7.294 1.00 77.38 108 SER A C 1
ATOM 818 O O . SER A 1 108 ? 15.551 -7.259 -6.964 1.00 77.38 108 SER A O 1
ATOM 820 N N . GLU A 1 109 ? 17.594 -8.115 -6.592 1.00 79.38 109 GLU A N 1
ATOM 821 C CA . GLU A 1 109 ? 17.857 -7.404 -5.327 1.00 79.38 109 GLU A CA 1
ATOM 822 C C . GLU A 1 109 ? 17.756 -5.873 -5.479 1.00 79.38 109 GLU A C 1
ATOM 824 O O . GLU A 1 109 ? 17.242 -5.176 -4.602 1.00 79.38 109 GLU A O 1
ATOM 829 N N . VAL A 1 110 ? 18.172 -5.335 -6.633 1.00 79.56 110 VAL A N 1
ATOM 830 C CA . VAL A 1 110 ? 18.085 -3.893 -6.935 1.00 79.56 110 VAL A CA 1
ATOM 831 C C . VAL A 1 110 ? 16.627 -3.440 -7.023 1.00 79.56 110 VAL A C 1
ATOM 833 O O . VAL A 1 110 ? 16.258 -2.381 -6.508 1.00 79.56 110 VAL A O 1
ATOM 836 N N . VAL A 1 111 ? 15.785 -4.250 -7.667 1.00 80.38 111 VAL A N 1
ATOM 837 C CA . VAL A 1 111 ? 14.356 -3.966 -7.817 1.00 80.38 111 VAL A CA 1
ATOM 838 C C . VAL A 1 111 ? 13.631 -4.153 -6.492 1.00 80.38 111 VAL A C 1
ATOM 840 O O . VAL A 1 111 ? 12.836 -3.296 -6.114 1.00 80.38 111 VAL A O 1
ATOM 843 N N . GLU A 1 112 ? 13.972 -5.199 -5.746 1.00 82.75 112 GLU A N 1
ATOM 844 C CA . GLU A 1 112 ? 13.443 -5.472 -4.413 1.00 82.75 112 GLU A CA 1
ATOM 845 C C . GLU A 1 112 ? 13.701 -4.300 -3.452 1.00 82.75 112 GLU A C 1
ATOM 847 O O . GLU A 1 112 ? 12.799 -3.839 -2.748 1.00 82.75 112 GLU A O 1
ATOM 852 N N . GLN A 1 113 ? 14.919 -3.749 -3.466 1.00 83.44 113 GLN A N 1
ATOM 853 C CA . GLN A 1 113 ? 15.260 -2.592 -2.648 1.00 83.44 113 GLN A CA 1
ATOM 854 C C . GLN A 1 113 ? 14.448 -1.355 -3.042 1.00 83.44 113 GLN A C 1
ATOM 856 O O . GLN A 1 113 ? 13.922 -0.650 -2.179 1.00 83.44 113 GLN A O 1
ATOM 861 N N . LYS A 1 114 ? 14.283 -1.114 -4.345 1.00 83.12 114 LYS A N 1
ATOM 862 C CA . LYS A 1 114 ? 13.510 0.027 -4.842 1.00 83.12 114 LYS A CA 1
ATOM 863 C C . LYS A 1 114 ? 12.017 -0.108 -4.539 1.00 83.12 114 LYS A C 1
ATOM 865 O O . LYS A 1 114 ? 11.379 0.871 -4.157 1.00 83.12 114 LYS A O 1
ATOM 870 N N . MET A 1 115 ? 11.476 -1.320 -4.640 1.00 83.06 115 MET A N 1
ATOM 871 C CA . MET A 1 115 ? 10.120 -1.665 -4.215 1.00 83.06 115 MET A CA 1
ATOM 872 C C . MET A 1 115 ? 9.906 -1.363 -2.728 1.00 83.06 115 MET A C 1
ATOM 874 O O . MET A 1 115 ? 8.952 -0.666 -2.376 1.00 83.06 115 MET A O 1
ATOM 878 N N . ARG A 1 116 ? 10.832 -1.793 -1.858 1.00 83.75 116 ARG A N 1
ATOM 879 C CA . ARG A 1 116 ? 10.802 -1.466 -0.422 1.00 83.75 116 ARG A CA 1
ATOM 880 C C . ARG A 1 116 ? 10.832 0.036 -0.157 1.00 83.75 116 ARG A C 1
ATOM 882 O O . ARG A 1 116 ? 10.140 0.513 0.741 1.00 83.75 116 ARG A O 1
ATOM 889 N N . ASP A 1 117 ? 11.631 0.784 -0.910 1.00 85.88 117 ASP A N 1
ATOM 890 C CA . ASP A 1 117 ? 11.745 2.234 -0.747 1.00 85.88 117 ASP A CA 1
ATOM 891 C C . ASP A 1 117 ? 10.449 2.961 -1.135 1.00 85.88 117 ASP A C 1
ATOM 893 O O . ASP A 1 117 ? 9.994 3.844 -0.402 1.00 85.88 117 ASP A O 1
ATOM 897 N N . VAL A 1 118 ? 9.818 2.550 -2.239 1.00 85.25 118 VAL A N 1
ATOM 898 C CA . VAL A 1 118 ? 8.501 3.048 -2.678 1.00 85.25 118 VAL A CA 1
ATOM 899 C C . VAL A 1 118 ? 7.422 2.709 -1.651 1.00 85.25 118 VAL A C 1
ATOM 901 O O . VAL A 1 118 ? 6.619 3.570 -1.278 1.00 85.25 118 VAL A O 1
ATOM 904 N N . TRP A 1 119 ? 7.431 1.478 -1.135 1.00 84.75 119 TRP A N 1
ATOM 905 C CA . TRP A 1 119 ? 6.497 1.042 -0.102 1.00 84.75 119 TRP A CA 1
ATOM 906 C C . TRP A 1 119 ? 6.637 1.865 1.181 1.00 84.75 119 TRP A C 1
ATOM 908 O O . TRP A 1 119 ? 5.658 2.411 1.692 1.00 84.75 119 TRP A O 1
ATOM 918 N N . ARG A 1 120 ? 7.872 2.036 1.667 1.00 85.25 120 ARG A N 1
ATOM 919 C CA . ARG A 1 120 ? 8.171 2.850 2.852 1.00 85.25 120 ARG A CA 1
ATOM 920 C C . ARG A 1 120 ? 7.674 4.284 2.680 1.00 85.25 120 ARG A C 1
ATOM 922 O O . ARG A 1 120 ? 7.023 4.811 3.578 1.00 85.25 120 ARG A O 1
ATOM 929 N N . ARG A 1 121 ? 7.917 4.892 1.516 1.00 87.62 121 ARG A N 1
ATOM 930 C CA . ARG A 1 121 ? 7.446 6.250 1.217 1.00 87.62 121 ARG A CA 1
ATOM 931 C C . ARG A 1 121 ? 5.920 6.338 1.177 1.00 87.62 121 ARG A C 1
ATOM 933 O O . ARG A 1 121 ? 5.352 7.299 1.685 1.00 87.62 121 ARG A O 1
ATOM 940 N N . SER A 1 122 ? 5.251 5.326 0.634 1.00 87.50 122 SER A N 1
ATOM 941 C CA . SER A 1 122 ? 3.785 5.246 0.629 1.00 87.50 122 SER A CA 1
ATOM 942 C C . SER A 1 122 ? 3.215 5.135 2.043 1.00 87.50 122 SER A C 1
ATOM 944 O O . SER A 1 122 ? 2.247 5.817 2.375 1.00 87.50 122 SER A O 1
ATOM 946 N N . LEU A 1 123 ? 3.870 4.372 2.923 1.00 84.19 123 LEU A N 1
ATOM 947 C CA . LEU A 1 123 ? 3.503 4.281 4.336 1.00 84.19 123 LEU A CA 1
ATOM 948 C C . LEU A 1 123 ? 3.680 5.618 5.078 1.00 84.19 123 LEU A C 1
ATOM 950 O O . LEU A 1 123 ? 2.821 6.004 5.872 1.00 84.19 123 LEU A O 1
ATOM 954 N N . GLU A 1 124 ? 4.758 6.354 4.801 1.00 87.25 124 GLU A N 1
ATOM 955 C CA . GLU A 1 124 ? 4.979 7.699 5.350 1.00 87.25 124 GLU A CA 1
ATOM 956 C C . GLU A 1 124 ? 3.884 8.677 4.898 1.00 87.25 124 GLU A C 1
ATOM 958 O O . GLU A 1 124 ? 3.279 9.363 5.726 1.00 87.25 124 GLU A O 1
ATOM 963 N N . VAL A 1 125 ? 3.574 8.700 3.596 1.00 89.69 125 VAL A N 1
ATOM 964 C CA . VAL A 1 125 ? 2.511 9.543 3.025 1.00 89.69 125 VAL A CA 1
ATOM 965 C C . VAL A 1 125 ? 1.148 9.179 3.613 1.00 89.69 125 VAL A C 1
ATOM 967 O O . VAL A 1 125 ? 0.374 10.077 3.948 1.00 89.69 125 VAL A O 1
ATOM 970 N N . ALA A 1 126 ? 0.860 7.892 3.804 1.00 87.31 126 ALA A N 1
ATOM 971 C CA . ALA A 1 126 ? -0.358 7.421 4.453 1.00 87.31 126 ALA A CA 1
ATOM 972 C C . ALA A 1 126 ? -0.470 7.910 5.903 1.00 87.31 126 ALA A C 1
ATOM 974 O O . ALA A 1 126 ? -1.515 8.428 6.304 1.00 87.31 126 ALA A O 1
ATOM 975 N N . GLY A 1 127 ? 0.614 7.810 6.678 1.00 85.06 127 GLY A N 1
ATOM 976 C CA . GLY A 1 127 ? 0.665 8.288 8.061 1.00 85.06 127 GLY A CA 1
ATOM 977 C C . GLY A 1 127 ? 0.452 9.801 8.171 1.00 85.06 127 GLY A C 1
ATOM 978 O O . GLY A 1 127 ? -0.336 10.260 9.001 1.00 85.06 127 GLY A O 1
ATOM 979 N N . VAL A 1 128 ? 1.093 10.581 7.295 1.00 89.00 128 VAL A N 1
ATOM 980 C CA . VAL A 1 128 ? 0.911 12.041 7.231 1.00 89.00 128 VAL A CA 1
ATOM 981 C C . VAL A 1 128 ? -0.513 12.399 6.805 1.00 89.00 128 VAL A C 1
ATOM 983 O O . VAL A 1 128 ? -1.156 13.227 7.449 1.00 89.00 128 VAL A O 1
ATOM 986 N N . SER A 1 129 ? -1.042 11.746 5.768 1.00 89.06 129 SER A N 1
ATOM 987 C CA . SER A 1 129 ? -2.405 11.975 5.269 1.00 89.06 129 SER A CA 1
ATOM 988 C C . SER A 1 129 ? -3.455 11.675 6.340 1.00 89.06 129 SER A C 1
ATOM 990 O O . SER A 1 129 ? -4.394 12.453 6.523 1.00 89.06 129 SER A O 1
ATOM 992 N N . TYR A 1 130 ? -3.252 10.606 7.115 1.00 86.44 130 TYR A N 1
ATOM 993 C CA . TYR A 1 130 ? -4.073 10.274 8.276 1.00 86.44 130 TYR A CA 1
ATOM 994 C C . TYR A 1 130 ? -4.024 11.367 9.352 1.00 86.44 130 TYR A C 1
ATOM 996 O O . TYR A 1 130 ? -5.067 11.844 9.803 1.00 86.44 130 TYR A O 1
ATOM 1004 N N . ALA A 1 131 ? -2.821 11.794 9.752 1.00 86.38 131 ALA A N 1
ATOM 1005 C CA . ALA A 1 131 ? -2.629 12.802 10.795 1.00 86.38 131 ALA A CA 1
ATOM 1006 C C . ALA A 1 131 ? -3.245 14.161 10.416 1.00 86.38 131 ALA A C 1
ATOM 1008 O O . ALA A 1 131 ? -3.883 14.818 11.249 1.00 86.38 131 ALA A O 1
ATOM 1009 N N . LEU A 1 132 ? -3.096 14.554 9.147 1.00 88.06 132 LEU A N 1
ATOM 1010 C CA . LEU A 1 132 ? -3.663 15.781 8.597 1.00 88.06 132 LEU A CA 1
ATOM 1011 C C . LEU A 1 132 ? -5.188 15.716 8.535 1.00 88.06 132 LEU A C 1
ATOM 1013 O O . LEU A 1 132 ? -5.848 16.644 9.003 1.00 88.06 132 LEU A O 1
ATOM 1017 N N . CYS A 1 133 ? -5.761 14.625 8.018 1.00 88.00 133 CYS A N 1
ATOM 1018 C CA . CYS A 1 133 ? -7.216 14.494 7.933 1.00 88.00 133 CYS A CA 1
ATOM 1019 C C . CYS A 1 133 ? -7.863 14.467 9.313 1.00 88.00 133 CYS A C 1
ATOM 1021 O O . CYS A 1 133 ? -8.875 15.128 9.516 1.00 88.00 133 CYS A O 1
ATOM 1023 N N . ARG A 1 134 ? -7.231 13.792 10.281 1.00 83.00 134 ARG A N 1
ATOM 1024 C CA . ARG A 1 134 ? -7.705 13.746 11.667 1.00 83.00 134 ARG A CA 1
ATOM 1025 C C . ARG A 1 134 ? -7.775 15.126 12.329 1.00 83.00 134 ARG A C 1
ATOM 1027 O O . ARG A 1 134 ? -8.639 15.336 13.172 1.00 83.00 134 ARG A O 1
ATOM 1034 N N . SER A 1 135 ? -6.862 16.035 11.986 1.00 81.44 135 SER A N 1
ATOM 1035 C CA . SER A 1 135 ? -6.729 17.333 12.667 1.00 81.44 135 SER A CA 1
ATOM 1036 C C . SER A 1 135 ? -7.390 18.495 11.919 1.00 81.44 135 SER A C 1
ATOM 1038 O O . SER A 1 135 ? -7.808 19.460 12.553 1.00 81.44 135 SER A O 1
ATOM 1040 N N . TYR A 1 136 ? -7.475 18.428 10.586 1.00 81.44 136 TYR A N 1
ATOM 1041 C CA . TYR A 1 136 ? -7.791 19.594 9.748 1.00 81.44 136 TYR A CA 1
ATOM 1042 C C . TYR A 1 136 ? -8.877 19.360 8.690 1.00 81.44 136 TYR A C 1
ATOM 1044 O O . TYR A 1 136 ? -9.224 20.304 7.980 1.00 81.44 136 TYR A O 1
ATOM 1052 N N . SER A 1 137 ? -9.417 18.145 8.545 1.00 79.56 137 SER A N 1
ATOM 1053 C CA . SER A 1 137 ? -10.379 17.827 7.482 1.00 79.56 137 SER A CA 1
ATOM 1054 C C . SER A 1 137 ? -11.647 17.155 8.008 1.00 79.56 137 SER A C 1
ATOM 1056 O O . SER A 1 137 ? -11.674 16.596 9.097 1.00 79.56 137 SER A O 1
ATOM 1058 N N . GLN A 1 138 ? -12.707 17.206 7.198 1.00 78.25 138 GLN A N 1
ATOM 1059 C CA . GLN A 1 138 ? -13.938 16.421 7.380 1.00 78.25 138 GLN A CA 1
ATOM 1060 C C . GLN A 1 138 ? -13.864 15.064 6.654 1.00 78.25 138 GLN A C 1
ATOM 1062 O O . GLN A 1 138 ? -14.812 14.282 6.684 1.00 78.25 138 GLN A O 1
ATOM 1067 N N . LEU A 1 139 ? -12.754 14.788 5.958 1.00 80.56 139 LEU A N 1
ATOM 1068 C CA . LEU A 1 139 ? -12.527 13.514 5.284 1.00 80.56 139 LEU A CA 1
ATOM 1069 C C . LEU A 1 139 ? -12.245 12.403 6.295 1.00 80.56 139 LEU A C 1
ATOM 1071 O O . LEU A 1 139 ? -11.545 12.602 7.288 1.00 80.56 139 LEU A O 1
ATOM 1075 N N . LYS A 1 140 ? -12.747 11.208 5.981 1.00 81.94 140 LYS A N 1
ATOM 1076 C CA . LYS A 1 140 ? -12.484 9.972 6.716 1.00 81.94 140 LYS A CA 1
ATOM 1077 C C . LYS A 1 140 ? -10.971 9.683 6.752 1.00 81.94 140 LYS A C 1
ATOM 1079 O O . LYS A 1 140 ? -10.387 9.442 5.691 1.00 81.94 140 LYS A O 1
ATOM 1084 N N . PRO A 1 141 ? -10.316 9.704 7.930 1.00 82.81 141 PRO A N 1
ATOM 1085 C CA . PRO A 1 141 ? -8.870 9.499 8.026 1.00 82.81 141 PRO A CA 1
ATOM 1086 C C . PRO A 1 141 ? -8.413 8.139 7.479 1.00 82.81 141 PRO A C 1
ATOM 1088 O O . PRO A 1 141 ? -7.330 8.041 6.910 1.00 82.81 141 PRO A O 1
ATOM 1091 N N . ASP A 1 142 ? -9.246 7.102 7.605 1.00 80.69 142 ASP A N 1
ATOM 1092 C CA . ASP A 1 142 ? -9.023 5.760 7.054 1.00 80.69 142 ASP A CA 1
ATOM 1093 C C . ASP A 1 142 ? -8.898 5.753 5.529 1.00 80.69 142 ASP A C 1
ATOM 1095 O O . ASP A 1 142 ? -7.982 5.130 4.994 1.00 80.69 142 ASP A O 1
ATOM 1099 N N . GLN A 1 1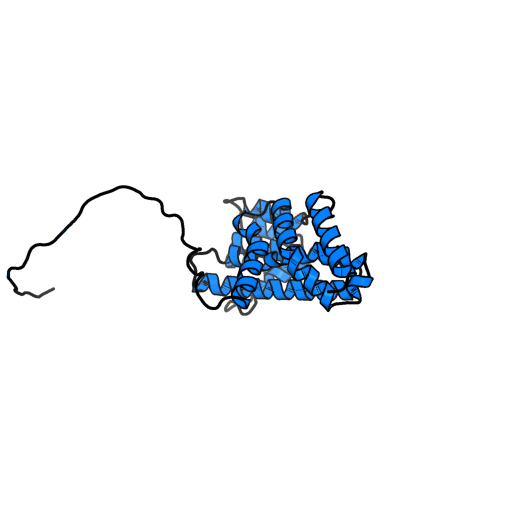43 ? -9.771 6.480 4.832 1.00 83.25 143 GLN A N 1
ATOM 1100 C CA . GLN A 1 143 ? -9.727 6.591 3.374 1.00 83.25 143 GLN A CA 1
ATOM 1101 C C . GLN A 1 143 ? -8.499 7.381 2.915 1.00 83.25 143 GLN A C 1
ATOM 1103 O O . GLN A 1 143 ? -7.851 7.012 1.940 1.00 83.25 143 GLN A O 1
ATOM 1108 N N . ALA A 1 144 ? -8.126 8.434 3.648 1.00 86.56 144 ALA A N 1
ATOM 1109 C CA . ALA A 1 144 ? -6.928 9.214 3.345 1.00 86.56 144 ALA A CA 1
ATOM 1110 C C . ALA A 1 144 ? -5.634 8.407 3.545 1.00 86.56 144 ALA A C 1
ATOM 1112 O O . ALA A 1 144 ? -4.705 8.521 2.744 1.00 86.56 144 ALA A O 1
ATOM 1113 N N . ALA A 1 145 ? -5.575 7.574 4.589 1.00 85.25 145 ALA A N 1
ATOM 1114 C CA . ALA A 1 145 ? -4.453 6.668 4.818 1.00 85.25 145 ALA A CA 1
ATOM 1115 C C . ALA A 1 145 ? -4.324 5.651 3.676 1.00 85.25 145 ALA A C 1
ATOM 1117 O O . ALA A 1 145 ? -3.243 5.499 3.113 1.00 85.25 145 ALA A O 1
ATOM 1118 N N . LEU A 1 146 ? -5.433 5.012 3.291 1.00 85.12 146 LEU A N 1
ATOM 1119 C CA . LEU A 1 146 ? -5.464 4.073 2.170 1.00 85.12 146 LEU A CA 1
ATOM 1120 C C . LEU A 1 146 ? -5.038 4.741 0.859 1.00 85.12 146 LEU A C 1
ATOM 1122 O O . LEU A 1 146 ? -4.188 4.204 0.157 1.00 85.12 146 LEU A O 1
ATOM 1126 N N . GLY A 1 147 ? -5.549 5.942 0.578 1.00 87.50 147 GLY A N 1
ATOM 1127 C CA . GLY A 1 147 ? -5.141 6.752 -0.570 1.00 87.50 147 GLY A CA 1
ATOM 1128 C C . GLY A 1 147 ? -3.632 7.001 -0.614 1.00 87.50 147 GLY A C 1
ATOM 1129 O O . GLY A 1 147 ? -3.009 6.847 -1.660 1.00 87.50 147 GLY A O 1
ATOM 1130 N N . GLY A 1 148 ? -3.023 7.306 0.536 1.00 88.00 148 GLY A N 1
ATOM 1131 C CA . GLY A 1 148 ? -1.572 7.438 0.660 1.00 88.00 148 GLY A CA 1
ATOM 1132 C C . GLY A 1 148 ? -0.805 6.131 0.433 1.00 88.00 148 GLY A C 1
ATOM 1133 O O . GLY A 1 148 ? 0.285 6.167 -0.130 1.00 88.00 148 GLY A O 1
ATOM 1134 N N . LEU A 1 149 ? -1.366 4.975 0.799 1.00 85.50 149 LEU A N 1
ATOM 1135 C CA . LEU A 1 149 ? -0.737 3.673 0.542 1.00 85.50 149 LEU A CA 1
ATOM 1136 C C . LEU A 1 149 ? -0.773 3.299 -0.943 1.00 85.50 149 LEU A C 1
ATOM 1138 O O . LEU A 1 149 ? 0.204 2.766 -1.459 1.00 85.50 149 LEU A O 1
ATOM 1142 N N . VAL A 1 150 ? -1.870 3.605 -1.639 1.00 86.12 150 VAL A N 1
ATOM 1143 C CA . VAL A 1 150 ? -2.067 3.189 -3.037 1.00 86.12 150 VAL A CA 1
ATOM 1144 C C . VAL A 1 150 ? -1.570 4.199 -4.074 1.00 86.12 150 VAL A C 1
ATOM 1146 O O . VAL A 1 150 ? -1.496 3.866 -5.254 1.00 86.12 150 VAL A O 1
ATOM 1149 N N . HIS A 1 151 ? -1.193 5.418 -3.671 1.00 87.31 151 HIS A N 1
ATOM 1150 C CA . HIS A 1 151 ? -0.850 6.492 -4.616 1.00 87.31 151 HIS A CA 1
ATOM 1151 C C . HIS A 1 151 ? 0.300 6.147 -5.585 1.00 87.31 151 HIS A C 1
ATOM 1153 O O . HIS A 1 151 ? 0.328 6.649 -6.705 1.00 87.31 151 HIS A O 1
ATOM 1159 N N . GLN A 1 152 ? 1.236 5.285 -5.174 1.00 86.31 152 GLN A N 1
ATOM 1160 C CA . GLN A 1 152 ? 2.393 4.851 -5.970 1.00 86.31 152 GLN A CA 1
ATOM 1161 C C . GLN A 1 152 ? 2.288 3.396 -6.447 1.00 86.31 152 GLN A C 1
ATOM 1163 O O . GLN A 1 152 ? 3.284 2.800 -6.855 1.00 86.31 152 GLN A O 1
ATOM 1168 N N . ILE A 1 153 ? 1.088 2.809 -6.456 1.00 85.12 153 ILE A N 1
ATOM 1169 C CA . ILE A 1 153 ? 0.913 1.405 -6.853 1.00 85.12 153 ILE A CA 1
ATOM 1170 C C . ILE A 1 153 ? 1.326 1.139 -8.310 1.00 85.12 153 ILE A C 1
ATOM 1172 O O . ILE A 1 153 ? 1.846 0.073 -8.624 1.00 85.12 153 ILE A O 1
ATOM 1176 N N . GLY A 1 154 ? 1.196 2.137 -9.192 1.00 84.12 154 GLY A N 1
ATOM 1177 C CA . GLY A 1 154 ? 1.600 2.042 -10.598 1.00 84.12 154 GLY A CA 1
ATOM 1178 C C . GLY A 1 154 ? 3.104 1.888 -10.830 1.00 84.12 154 GLY A C 1
ATOM 1179 O O . GLY A 1 154 ? 3.514 1.605 -11.950 1.00 84.12 154 GLY A O 1
ATOM 1180 N N . VAL A 1 155 ? 3.938 2.039 -9.795 1.00 86.69 155 VAL A N 1
ATOM 1181 C CA . VAL A 1 155 ? 5.383 1.783 -9.889 1.00 86.69 155 VAL A CA 1
ATOM 1182 C C . VAL A 1 155 ? 5.672 0.283 -10.031 1.00 86.69 155 VAL A C 1
ATOM 1184 O O . VAL A 1 155 ? 6.652 -0.089 -10.672 1.00 86.69 155 VAL A O 1
ATOM 1187 N N . LEU A 1 156 ? 4.803 -0.577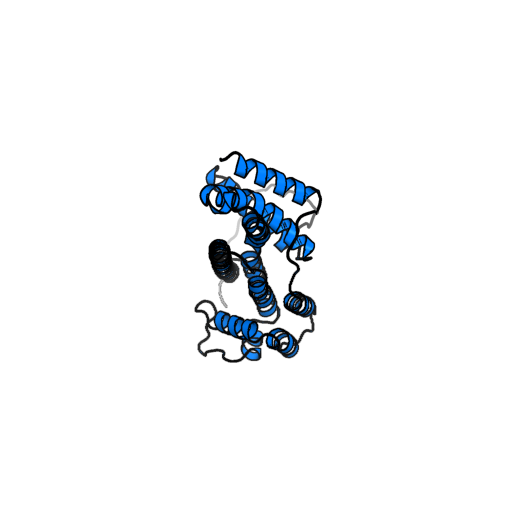 -9.487 1.00 81.50 156 LEU A N 1
ATOM 1188 C CA . LEU A 1 156 ? 4.945 -2.036 -9.511 1.00 81.50 156 LEU A CA 1
ATOM 1189 C C . LEU A 1 156 ? 5.136 -2.619 -10.919 1.00 81.50 156 LEU A C 1
ATOM 1191 O O . LEU A 1 156 ? 6.207 -3.168 -11.175 1.00 81.50 156 LEU A O 1
ATOM 1195 N N . PRO A 1 157 ? 4.172 -2.475 -11.851 1.00 79.81 157 PRO A N 1
ATOM 1196 C CA . PRO A 1 157 ? 4.304 -3.032 -13.198 1.00 79.81 157 PRO A CA 1
ATOM 1197 C C . PRO A 1 157 ? 5.511 -2.469 -13.958 1.00 79.81 157 PRO A C 1
ATOM 1199 O O . PRO A 1 157 ? 6.114 -3.178 -14.757 1.00 79.81 157 PRO A O 1
ATOM 1202 N N . ILE A 1 158 ? 5.909 -1.220 -13.686 1.00 82.44 158 ILE A N 1
ATOM 1203 C CA . ILE A 1 158 ? 7.087 -0.599 -14.313 1.00 82.44 158 ILE A CA 1
ATOM 1204 C C . ILE A 1 158 ? 8.368 -1.284 -13.837 1.00 82.44 158 ILE A C 1
ATOM 1206 O O . ILE A 1 158 ? 9.263 -1.550 -14.636 1.00 82.44 158 ILE A O 1
ATOM 1210 N N . LEU A 1 159 ? 8.463 -1.575 -12.539 1.00 81.44 159 LEU A N 1
ATOM 1211 C CA . LEU A 1 159 ? 9.606 -2.283 -11.973 1.00 81.44 159 LEU A CA 1
ATOM 1212 C C . LEU A 1 159 ? 9.660 -3.739 -12.443 1.00 81.44 159 LEU A C 1
ATOM 1214 O O . LEU A 1 159 ? 10.740 -4.201 -12.792 1.00 81.44 159 LEU A O 1
ATOM 1218 N N . THR A 1 160 ? 8.519 -4.427 -12.530 1.00 80.06 160 THR A N 1
ATOM 1219 C CA . THR A 1 160 ? 8.443 -5.778 -13.107 1.00 80.06 160 THR A CA 1
ATOM 1220 C C . THR A 1 160 ? 8.895 -5.785 -14.568 1.00 80.06 160 THR A C 1
ATOM 1222 O O . THR A 1 160 ? 9.705 -6.622 -14.946 1.00 80.06 160 THR A O 1
ATOM 1225 N N . TYR A 1 161 ? 8.460 -4.809 -15.371 1.00 78.31 161 TYR A N 1
ATOM 1226 C CA . TYR A 1 161 ? 8.916 -4.658 -16.756 1.00 78.31 161 TYR A CA 1
ATOM 1227 C C . TYR A 1 161 ? 10.424 -4.374 -16.850 1.00 78.31 161 TYR A C 1
ATOM 1229 O O . TYR A 1 161 ? 11.111 -4.894 -17.731 1.00 78.31 161 TYR A O 1
ATOM 1237 N N . ALA A 1 162 ? 10.953 -3.563 -15.929 1.00 78.94 162 ALA A N 1
ATOM 1238 C CA . ALA A 1 162 ? 12.378 -3.258 -15.859 1.00 78.94 162 ALA A CA 1
ATOM 1239 C C . ALA A 1 162 ? 13.228 -4.479 -15.464 1.00 78.94 162 ALA A C 1
ATOM 1241 O O . ALA A 1 162 ? 14.380 -4.556 -15.883 1.00 78.94 162 ALA A O 1
ATOM 1242 N N . GLU A 1 163 ? 12.690 -5.451 -14.715 1.00 77.88 163 GLU A N 1
ATOM 1243 C CA . GLU A 1 163 ? 13.396 -6.715 -14.442 1.00 77.88 163 GLU A CA 1
ATOM 1244 C C . GLU A 1 163 ? 13.692 -7.513 -15.710 1.00 77.88 163 GLU A C 1
ATOM 1246 O O . GLU A 1 163 ? 14.763 -8.107 -15.812 1.00 77.88 163 GLU A O 1
ATOM 1251 N N . ASP A 1 164 ? 12.778 -7.499 -16.681 1.00 76.88 164 ASP A N 1
ATOM 1252 C CA . ASP A 1 164 ? 12.976 -8.180 -17.964 1.00 76.88 164 ASP A CA 1
ATOM 1253 C C . ASP A 1 164 ? 13.872 -7.372 -18.928 1.00 76.88 164 ASP A C 1
ATOM 1255 O O . ASP A 1 164 ? 14.366 -7.913 -19.916 1.00 76.88 164 ASP A O 1
ATOM 1259 N N . HIS A 1 165 ? 14.152 -6.097 -18.619 1.00 76.94 165 HIS A N 1
ATOM 1260 C CA . HIS A 1 165 ? 14.950 -5.181 -19.440 1.00 76.94 165 HIS A CA 1
ATOM 1261 C C . HIS A 1 165 ? 16.112 -4.562 -18.642 1.00 76.94 165 HIS A C 1
ATOM 1263 O O . HIS A 1 165 ? 16.080 -3.396 -18.235 1.00 76.94 165 HIS A O 1
ATOM 1269 N N . TYR A 1 166 ? 17.185 -5.337 -18.465 1.00 71.81 166 TYR A N 1
ATOM 1270 C CA . TYR A 1 166 ? 18.359 -4.983 -17.647 1.00 71.81 166 TYR A CA 1
ATOM 1271 C C 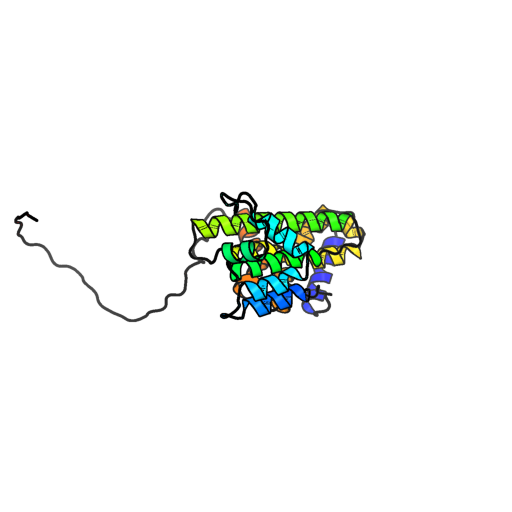. TYR A 1 166 ? 19.035 -3.645 -18.022 1.00 71.81 166 TYR A C 1
ATOM 1273 O O . TYR A 1 166 ? 19.651 -2.983 -17.180 1.00 71.81 166 TYR A O 1
ATOM 1281 N N . GLU A 1 167 ? 18.895 -3.204 -19.273 1.00 72.88 167 GLU A N 1
ATOM 1282 C CA . GLU A 1 167 ? 19.417 -1.919 -19.751 1.00 72.88 167 GLU A CA 1
ATOM 1283 C C . GLU A 1 167 ? 18.776 -0.715 -19.032 1.00 72.88 167 GLU A C 1
ATOM 1285 O O . GLU A 1 167 ? 19.468 0.266 -18.764 1.00 72.88 167 GLU A O 1
ATOM 1290 N N . LEU A 1 168 ? 17.497 -0.796 -18.628 1.00 71.44 168 LEU A N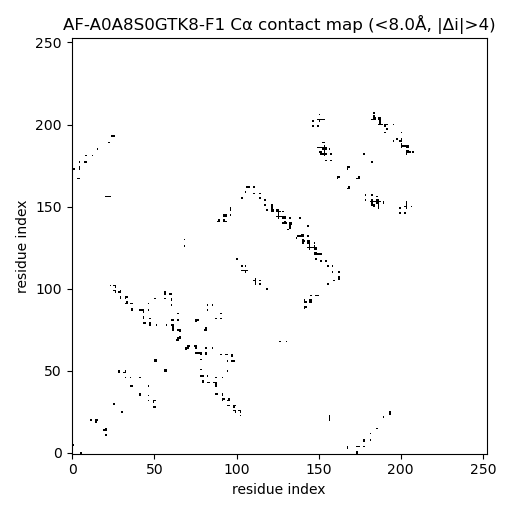 1
ATOM 1291 C CA . LEU A 1 168 ? 16.861 0.248 -17.806 1.00 71.44 168 LEU A CA 1
ATOM 1292 C C . LEU A 1 168 ? 17.322 0.223 -16.354 1.00 71.44 168 LEU A C 1
ATOM 1294 O O . LEU A 1 168 ? 17.401 1.275 -15.723 1.00 71.44 168 LEU A O 1
ATOM 1298 N N . LEU A 1 169 ? 17.614 -0.959 -15.807 1.00 72.94 169 LEU A N 1
ATOM 1299 C CA . LEU A 1 169 ? 18.123 -1.078 -14.437 1.00 72.94 169 LEU A CA 1
ATOM 1300 C C . LEU A 1 169 ? 19.526 -0.480 -14.302 1.00 72.94 169 LEU A C 1
ATOM 1302 O O . LEU A 1 169 ? 19.880 0.024 -13.238 1.00 72.94 169 LEU A O 1
ATOM 1306 N N . SER A 1 170 ? 20.294 -0.500 -15.392 1.00 75.25 170 SER A N 1
ATOM 1307 C CA . SER A 1 170 ? 21.650 0.049 -15.455 1.00 75.25 170 SER A CA 1
ATOM 1308 C C . SER A 1 170 ? 21.686 1.586 -15.477 1.00 75.25 170 SER A C 1
ATOM 1310 O O . SER A 1 170 ? 22.730 2.165 -15.180 1.00 75.25 170 SER A O 1
ATOM 1312 N N . ASP A 1 171 ? 20.561 2.257 -15.767 1.00 79.81 171 ASP A N 1
ATOM 1313 C CA . ASP A 1 171 ? 20.423 3.721 -15.725 1.00 79.81 171 ASP A CA 1
ATOM 1314 C C . ASP A 1 171 ? 19.291 4.170 -14.771 1.00 79.81 171 ASP A C 1
ATOM 1316 O O . ASP A 1 171 ? 18.144 4.399 -15.184 1.00 79.81 171 ASP A O 1
ATOM 1320 N N . PRO A 1 172 ? 19.605 4.365 -13.474 1.00 76.31 172 PRO A N 1
ATOM 1321 C CA . PRO A 1 172 ? 18.625 4.749 -12.461 1.00 76.31 172 PRO A CA 1
ATOM 1322 C C . PRO A 1 172 ? 17.915 6.077 -12.750 1.00 76.31 172 PRO A C 1
ATOM 1324 O O . PRO A 1 172 ? 16.774 6.265 -12.320 1.00 76.31 172 PRO A O 1
ATOM 1327 N N . VAL A 1 173 ? 18.576 7.005 -13.454 1.00 79.62 173 VAL A N 1
ATOM 1328 C CA . VAL A 1 173 ? 18.035 8.341 -13.751 1.00 79.62 173 VAL A CA 1
ATOM 1329 C C . VAL A 1 173 ? 16.905 8.226 -14.764 1.00 79.62 173 VAL A C 1
ATOM 1331 O O . VAL A 1 173 ? 15.813 8.754 -14.539 1.00 79.62 173 VAL A O 1
ATOM 1334 N N . SER A 1 174 ? 17.138 7.488 -15.847 1.00 78.75 174 SER A N 1
ATOM 1335 C CA . SER A 1 174 ? 16.113 7.246 -16.861 1.00 78.75 174 SER A CA 1
ATOM 1336 C C . SER A 1 174 ? 14.956 6.418 -16.316 1.00 78.75 174 SER A C 1
ATOM 1338 O O . SER A 1 174 ? 13.800 6.765 -16.558 1.00 78.75 174 SER A O 1
ATOM 1340 N N . LEU A 1 175 ? 15.237 5.394 -15.504 1.00 79.62 175 LEU A N 1
ATOM 1341 C CA . LEU A 1 175 ? 14.194 4.595 -14.860 1.00 79.62 175 LEU A CA 1
ATOM 1342 C C . LEU A 1 175 ? 13.289 5.448 -13.958 1.00 79.62 175 LEU A C 1
ATOM 1344 O O . LEU A 1 175 ? 12.070 5.305 -14.004 1.00 79.62 175 LEU A O 1
ATOM 1348 N N . ASN A 1 176 ? 13.854 6.355 -13.155 1.00 81.44 176 ASN A N 1
ATOM 1349 C CA . ASN A 1 176 ? 13.052 7.263 -12.329 1.00 81.44 176 ASN A CA 1
ATOM 1350 C C . ASN A 1 176 ? 12.168 8.185 -13.175 1.00 81.44 176 ASN A C 1
ATOM 1352 O O . ASN A 1 176 ? 11.006 8.380 -12.836 1.00 81.44 176 ASN A O 1
ATOM 1356 N N . HIS A 1 177 ? 12.677 8.692 -14.299 1.00 80.19 177 HIS A N 1
ATOM 1357 C CA . HIS A 1 177 ? 11.895 9.546 -15.193 1.00 80.19 177 HIS A CA 1
ATOM 1358 C C . HIS A 1 177 ? 10.703 8.806 -15.823 1.00 80.19 177 HIS A C 1
ATOM 1360 O O . HIS A 1 177 ? 9.591 9.334 -15.876 1.00 80.19 177 HIS A O 1
ATOM 1366 N N . VAL A 1 178 ? 10.926 7.565 -16.267 1.00 79.94 178 VAL A N 1
ATOM 1367 C CA . VAL A 1 178 ? 9.875 6.684 -16.801 1.00 79.94 178 VAL A CA 1
ATOM 1368 C C . VAL A 1 178 ? 8.830 6.398 -15.723 1.00 79.94 178 VAL A C 1
ATOM 1370 O O . VAL A 1 178 ? 7.633 6.554 -15.970 1.00 79.94 178 VAL A O 1
ATOM 1373 N N . ILE A 1 179 ? 9.276 6.060 -14.508 1.00 83.94 179 ILE A N 1
ATOM 1374 C CA . ILE A 1 179 ? 8.391 5.837 -13.362 1.00 83.94 179 ILE A CA 1
ATOM 1375 C C . ILE A 1 179 ? 7.530 7.073 -13.114 1.00 83.94 179 ILE A C 1
ATOM 1377 O O . ILE A 1 179 ? 6.309 6.966 -13.137 1.00 83.94 179 ILE A O 1
ATOM 1381 N N . GLU A 1 180 ? 8.126 8.251 -12.937 1.00 82.00 180 GLU A N 1
ATOM 1382 C CA . GLU A 1 180 ? 7.399 9.486 -12.618 1.00 82.00 180 GLU A CA 1
ATOM 1383 C C . GLU A 1 180 ? 6.306 9.819 -13.636 1.00 82.00 180 GLU A C 1
ATOM 1385 O O . GLU A 1 180 ? 5.243 10.298 -13.249 1.00 82.00 180 GLU A O 1
ATOM 1390 N N . ARG A 1 181 ? 6.535 9.525 -14.917 1.00 81.75 181 ARG A N 1
ATOM 1391 C CA . ARG A 1 181 ? 5.606 9.875 -15.992 1.00 81.75 181 ARG A CA 1
ATOM 1392 C C . ARG A 1 181 ? 4.507 8.838 -16.228 1.00 81.75 181 ARG A C 1
ATOM 1394 O O . ARG A 1 181 ? 3.409 9.217 -16.624 1.00 81.75 181 ARG A O 1
ATOM 1401 N N . ILE A 1 182 ? 4.792 7.555 -16.005 1.00 81.75 182 ILE A N 1
ATOM 1402 C CA . ILE A 1 182 ? 3.881 6.451 -16.356 1.00 81.75 182 ILE A CA 1
ATOM 1403 C C . ILE A 1 182 ? 3.136 5.905 -15.135 1.00 81.75 182 ILE A C 1
ATOM 1405 O O . ILE A 1 182 ? 1.975 5.511 -15.261 1.00 81.75 182 ILE A O 1
ATOM 1409 N N . HIS A 1 183 ? 3.746 5.928 -13.942 1.00 85.00 183 HIS A N 1
ATOM 1410 C CA . HIS A 1 183 ? 3.114 5.390 -12.733 1.00 85.00 183 HIS A CA 1
ATOM 1411 C C . HIS A 1 183 ? 1.730 5.983 -12.412 1.00 85.00 183 HIS A C 1
ATOM 1413 O O . HIS A 1 183 ? 0.924 5.220 -11.885 1.00 85.00 183 HIS A O 1
ATOM 1419 N N . PRO A 1 184 ? 1.384 7.255 -12.729 1.00 86.31 184 PRO A N 1
ATOM 1420 C CA . PRO A 1 184 ? 0.047 7.766 -12.438 1.00 86.31 184 PRO A CA 1
ATOM 1421 C C . PRO A 1 184 ? -1.008 7.074 -13.309 1.00 86.31 184 PRO A C 1
ATOM 1423 O O . PRO A 1 184 ? -2.025 6.616 -12.805 1.00 86.31 184 PRO A O 1
ATOM 1426 N N . LEU A 1 185 ? -0.720 6.909 -14.605 1.00 83.25 185 LEU A N 1
ATOM 1427 C CA . LEU A 1 185 ? -1.622 6.265 -15.566 1.00 83.25 185 LEU A CA 1
ATOM 1428 C C . LEU A 1 185 ? -1.829 4.783 -15.235 1.00 83.25 185 LEU A C 1
ATOM 1430 O O . LEU A 1 185 ? -2.951 4.278 -15.277 1.00 83.25 185 LEU A O 1
ATOM 1434 N N . LEU A 1 186 ? -0.745 4.090 -14.875 1.00 83.38 186 LEU A N 1
ATOM 1435 C CA . LEU A 1 186 ? -0.809 2.693 -14.450 1.00 83.38 186 LEU A CA 1
ATOM 1436 C C . LEU A 1 186 ? -1.498 2.531 -13.100 1.00 83.38 186 LEU A C 1
ATOM 1438 O O . LEU A 1 186 ? -2.239 1.570 -12.918 1.00 83.38 186 LEU A O 1
ATOM 1442 N N . GLY A 1 187 ? -1.280 3.462 -12.171 1.00 85.31 187 GLY A N 1
ATOM 1443 C CA . GLY A 1 187 ? -1.942 3.472 -10.872 1.00 85.31 187 GLY A CA 1
ATOM 1444 C C . GLY A 1 187 ? -3.457 3.580 -11.017 1.00 85.31 187 GLY A C 1
ATOM 1445 O O . GLY A 1 187 ? -4.175 2.741 -10.477 1.00 85.31 187 GLY A O 1
ATOM 1446 N N . ASP A 1 188 ? -3.935 4.543 -11.808 1.00 85.94 188 ASP A N 1
ATOM 1447 C CA . ASP A 1 188 ? -5.365 4.723 -12.073 1.00 85.94 188 ASP A CA 1
ATOM 1448 C C . ASP A 1 188 ? -5.973 3.452 -12.692 1.00 85.94 188 ASP A C 1
ATOM 1450 O O . ASP A 1 188 ? -7.029 2.982 -12.264 1.00 85.94 188 ASP A O 1
ATOM 1454 N N . LYS A 1 189 ? -5.293 2.848 -13.678 1.00 83.44 189 LYS A N 1
ATOM 1455 C CA . LYS A 1 189 ? -5.769 1.624 -14.337 1.00 83.44 189 LYS A CA 1
ATOM 1456 C C . LYS A 1 189 ? -5.789 0.419 -13.392 1.00 83.44 189 LYS A C 1
ATOM 1458 O O . LYS A 1 189 ? -6.787 -0.295 -13.354 1.00 83.44 189 LYS A O 1
ATOM 1463 N N . LEU A 1 190 ? -4.737 0.223 -12.595 1.00 84.50 190 LEU A N 1
ATOM 1464 C CA . LEU A 1 190 ? -4.658 -0.849 -11.596 1.00 84.50 190 LEU A CA 1
ATOM 1465 C C . LEU A 1 190 ? -5.786 -0.755 -10.576 1.00 84.50 190 LEU A C 1
ATOM 1467 O O . LEU A 1 190 ? -6.456 -1.746 -10.302 1.00 84.50 190 LEU A O 1
ATOM 1471 N N . LEU A 1 191 ? -6.028 0.443 -10.046 1.00 85.56 191 LEU A N 1
ATOM 1472 C CA . LEU A 1 191 ? -7.082 0.649 -9.060 1.00 85.56 191 LEU A CA 1
ATOM 1473 C C . LEU A 1 191 ? -8.477 0.424 -9.653 1.00 85.56 191 LEU A C 1
ATOM 1475 O O . LEU A 1 191 ? -9.340 -0.100 -8.951 1.00 85.56 191 LEU A O 1
ATOM 1479 N N . ARG A 1 192 ? -8.694 0.741 -10.940 1.00 85.56 192 ARG A N 1
ATOM 1480 C CA . ARG A 1 192 ? -9.945 0.402 -11.647 1.00 85.56 192 ARG A CA 1
ATOM 1481 C C . ARG A 1 192 ? -10.119 -1.100 -11.821 1.00 85.56 192 ARG A C 1
ATOM 1483 O O . ARG A 1 192 ? -11.201 -1.605 -11.548 1.00 85.56 192 ARG A O 1
ATOM 1490 N N . VAL A 1 193 ? -9.069 -1.807 -12.241 1.00 83.38 193 VAL A N 1
ATOM 1491 C CA . VAL A 1 193 ? -9.094 -3.272 -12.403 1.00 83.38 193 VAL A CA 1
ATOM 1492 C C . VAL A 1 193 ? -9.338 -3.969 -11.068 1.00 83.38 193 VAL A C 1
ATOM 1494 O O . VAL A 1 193 ? -10.042 -4.969 -11.006 1.00 83.38 193 VAL A O 1
ATOM 1497 N N . TRP A 1 194 ? -8.804 -3.419 -9.981 1.00 82.81 194 TRP A N 1
ATOM 1498 C CA . TRP A 1 194 ? -9.068 -3.908 -8.634 1.00 82.81 194 TRP A CA 1
ATOM 1499 C C . TRP A 1 194 ? -10.391 -3.407 -8.043 1.00 82.81 194 TRP A C 1
ATOM 1501 O O . TRP A 1 194 ? -10.642 -3.680 -6.873 1.00 82.81 194 TRP A O 1
ATOM 1511 N N . GLU A 1 195 ? -11.232 -2.709 -8.809 1.00 83.12 195 GLU A N 1
ATOM 1512 C CA . GLU A 1 195 ? -12.560 -2.232 -8.394 1.00 83.12 195 GLU A CA 1
ATOM 1513 C C . GLU A 1 195 ? -12.531 -1.333 -7.144 1.00 83.12 195 GLU A C 1
ATOM 1515 O O . GLU A 1 195 ? -13.435 -1.361 -6.308 1.00 83.12 195 GLU A O 1
ATOM 1520 N N . PHE A 1 196 ? -11.481 -0.523 -6.981 1.00 83.69 196 PHE A N 1
ATOM 1521 C CA . PHE A 1 196 ? -11.442 0.459 -5.899 1.00 83.69 196 PHE A CA 1
ATOM 1522 C C . PHE A 1 196 ? -12.447 1.599 -6.146 1.00 83.69 196 PHE A C 1
ATOM 1524 O O . PHE A 1 196 ? -12.736 1.942 -7.296 1.00 83.69 196 PHE A O 1
ATOM 1531 N N . PRO A 1 197 ? -12.948 2.248 -5.075 1.00 83.12 197 PRO A N 1
ATOM 1532 C CA . PRO A 1 197 ? -13.784 3.437 -5.187 1.00 83.12 197 PRO A CA 1
ATOM 1533 C C . PRO A 1 197 ? -13.151 4.510 -6.078 1.00 83.12 197 PRO A C 1
ATOM 1535 O O . PRO A 1 197 ? -11.958 4.791 -5.963 1.00 83.12 197 PRO A O 1
ATOM 1538 N N . GLU A 1 198 ? -13.963 5.181 -6.900 1.00 82.62 198 GLU A N 1
ATOM 1539 C CA . GLU A 1 198 ? -13.499 6.204 -7.855 1.00 82.62 198 GLU A CA 1
ATOM 1540 C C . GLU A 1 198 ? -12.675 7.318 -7.181 1.00 82.62 198 GLU A C 1
ATOM 1542 O O . GLU A 1 198 ? -11.677 7.789 -7.716 1.00 82.62 198 GLU A O 1
ATOM 1547 N N . GLN A 1 199 ? -13.018 7.645 -5.934 1.00 83.31 199 GLN A N 1
ATOM 1548 C CA . GLN A 1 199 ? -12.306 8.612 -5.092 1.00 83.31 199 GLN A CA 1
ATOM 1549 C C . GLN A 1 199 ? -10.838 8.235 -4.829 1.00 83.31 199 GLN A C 1
ATOM 1551 O O . GLN A 1 199 ? -10.012 9.120 -4.618 1.00 83.31 199 GLN A O 1
ATOM 1556 N N . LEU A 1 200 ? -10.521 6.937 -4.805 1.00 82.44 200 LEU A N 1
ATOM 1557 C CA . LEU A 1 200 ? -9.163 6.418 -4.630 1.00 82.44 200 LEU A CA 1
ATOM 1558 C C . LEU A 1 200 ? -8.463 6.214 -5.974 1.00 82.44 200 LEU A C 1
ATOM 1560 O O . LEU A 1 200 ? -7.260 6.444 -6.074 1.00 82.44 200 LEU A O 1
ATOM 1564 N N . VAL A 1 201 ? -9.222 5.833 -7.004 1.00 85.56 201 VAL A N 1
ATOM 1565 C CA . VAL A 1 201 ? -8.727 5.631 -8.371 1.00 85.56 201 VAL A CA 1
ATOM 1566 C C . VAL A 1 201 ? -8.086 6.891 -8.946 1.00 85.56 201 VAL A C 1
ATOM 1568 O O . VAL A 1 201 ? -7.110 6.775 -9.666 1.00 85.56 201 VAL A O 1
ATOM 1571 N N . GLU A 1 202 ? -8.600 8.082 -8.637 1.00 82.31 202 GLU A N 1
ATOM 1572 C CA . GLU A 1 202 ? -8.055 9.338 -9.176 1.00 82.31 202 GLU A CA 1
ATOM 1573 C C . GLU A 1 202 ? -6.792 9.845 -8.448 1.00 82.31 202 GLU A C 1
ATOM 1575 O O . GLU A 1 202 ? -6.192 10.846 -8.853 1.00 82.31 202 GLU A O 1
ATOM 1580 N N . ILE A 1 203 ? -6.394 9.219 -7.335 1.00 84.69 203 ILE A N 1
ATOM 1581 C CA . ILE A 1 203 ? -5.292 9.711 -6.493 1.00 84.69 203 ILE A CA 1
ATOM 1582 C C . ILE A 1 203 ? -3.933 9.646 -7.211 1.00 84.69 203 ILE A C 1
ATOM 1584 O O . ILE A 1 203 ? -3.221 10.662 -7.181 1.00 84.69 203 ILE A O 1
ATOM 1588 N N . PRO A 1 204 ? -3.539 8.531 -7.857 1.00 81.25 204 PRO A N 1
ATOM 1589 C CA . PRO A 1 204 ? -2.269 8.468 -8.576 1.00 81.25 204 PRO A CA 1
ATOM 1590 C C . PRO A 1 204 ? -2.169 9.562 -9.653 1.00 81.25 204 PRO A C 1
ATOM 1592 O O . PRO A 1 204 ? -1.218 10.347 -9.636 1.00 81.25 204 PRO A O 1
ATOM 1595 N N . GLY A 1 205 ? -3.187 9.718 -10.507 1.00 74.75 205 GLY A N 1
ATOM 1596 C CA . GLY A 1 205 ? -3.255 10.767 -11.535 1.00 74.75 205 GLY A CA 1
ATOM 1597 C C . GLY A 1 205 ? -3.218 12.212 -11.004 1.00 74.75 205 GLY A C 1
ATOM 1598 O O . GLY A 1 205 ? -2.508 13.076 -11.540 1.00 74.75 205 GLY A O 1
ATOM 1599 N N . ASN A 1 206 ? -3.951 12.503 -9.923 1.00 72.06 206 ASN A N 1
ATOM 1600 C CA . ASN A 1 206 ? -4.107 13.869 -9.396 1.00 72.06 206 ASN A CA 1
ATOM 1601 C C . ASN A 1 206 ? -2.929 14.351 -8.525 1.00 72.06 206 ASN A C 1
ATOM 1603 O O . ASN A 1 206 ? -2.637 15.555 -8.451 1.00 72.06 206 ASN A O 1
ATOM 1607 N N . THR A 1 207 ? -2.234 13.439 -7.844 1.00 58.91 207 THR A N 1
ATOM 1608 C CA . THR A 1 207 ? -1.077 13.793 -6.999 1.00 58.91 207 THR A CA 1
ATOM 1609 C C . THR A 1 207 ? 0.108 14.288 -7.830 1.00 58.91 207 THR A C 1
ATOM 1611 O O . THR A 1 207 ? 0.798 15.227 -7.421 1.00 58.91 207 THR A O 1
ATOM 1614 N N . TRP A 1 208 ? 0.301 13.739 -9.032 1.00 53.12 208 TRP A N 1
ATOM 1615 C CA . TRP A 1 208 ? 1.377 14.151 -9.933 1.00 53.12 208 TRP A CA 1
ATOM 1616 C C . TRP A 1 208 ? 1.083 15.471 -10.661 1.00 53.12 208 TRP A C 1
ATOM 1618 O O . TRP A 1 208 ? 1.925 16.372 -10.667 1.00 53.12 208 TRP A O 1
ATOM 1628 N N . THR A 1 209 ? -0.131 15.651 -11.199 1.00 48.72 209 THR A N 1
ATOM 1629 C CA . THR A 1 209 ? -0.523 16.894 -11.901 1.00 48.72 209 THR A CA 1
ATOM 1630 C C . THR A 1 209 ? -0.411 18.131 -11.008 1.00 48.72 209 THR A C 1
ATOM 1632 O O . THR A 1 209 ? 0.041 19.183 -11.460 1.00 48.72 209 THR A O 1
ATOM 1635 N N . SER A 1 210 ? -0.733 18.000 -9.720 1.00 42.56 210 SER A N 1
ATOM 1636 C CA . SER A 1 210 ? -0.612 19.088 -8.742 1.00 42.56 210 SER A CA 1
ATOM 1637 C C . SER A 1 210 ? 0.825 19.346 -8.254 1.00 42.56 210 SER A C 1
ATOM 1639 O O . SER A 1 210 ? 1.125 20.444 -7.775 1.00 42.56 210 SER A O 1
ATOM 1641 N N . ALA A 1 211 ? 1.740 18.377 -8.354 1.00 41.94 211 ALA A N 1
ATOM 1642 C CA . ALA A 1 211 ? 3.172 18.587 -8.113 1.00 41.94 211 ALA A CA 1
ATOM 1643 C C . ALA A 1 211 ? 3.854 19.249 -9.325 1.00 41.94 211 ALA A C 1
ATOM 1645 O O . ALA A 1 211 ? 4.573 20.236 -9.157 1.00 41.94 211 ALA A O 1
ATOM 1646 N N . ALA A 1 212 ? 3.545 18.786 -10.542 1.00 37.78 212 ALA A N 1
ATOM 1647 C CA . ALA A 1 212 ? 4.035 19.366 -11.792 1.00 37.78 212 ALA A CA 1
ATOM 1648 C C . ALA A 1 212 ? 3.564 20.821 -11.984 1.00 37.78 212 ALA A C 1
ATOM 1650 O O . ALA A 1 212 ? 4.351 21.677 -12.385 1.00 37.78 212 ALA A O 1
ATOM 1651 N N . SER A 1 213 ? 2.317 21.146 -11.613 1.00 34.28 213 SER A N 1
ATOM 1652 C CA . SER A 1 213 ? 1.817 22.527 -11.659 1.00 34.28 213 SER A CA 1
ATOM 1653 C C . SER A 1 213 ? 2.467 23.436 -10.607 1.00 34.28 213 SER A C 1
ATOM 1655 O O . SER A 1 213 ? 2.656 24.624 -10.849 1.00 34.28 213 SER A O 1
ATOM 1657 N N . ARG A 1 214 ? 2.861 22.907 -9.439 1.00 37.91 214 ARG A N 1
ATOM 1658 C CA . ARG A 1 214 ? 3.532 23.695 -8.384 1.00 37.91 214 ARG A CA 1
ATOM 1659 C C . ARG A 1 214 ? 4.996 24.008 -8.691 1.00 37.91 214 ARG A C 1
ATOM 1661 O O . ARG A 1 214 ? 5.488 25.021 -8.207 1.00 37.91 214 ARG A O 1
ATOM 1668 N N . ALA A 1 215 ? 5.661 23.204 -9.520 1.00 39.41 215 ALA A N 1
ATOM 1669 C CA . ALA A 1 215 ? 6.994 23.522 -10.033 1.00 39.41 215 ALA A CA 1
ATOM 1670 C C . ALA A 1 215 ? 6.979 24.629 -11.113 1.00 39.41 215 ALA A C 1
ATOM 1672 O O . ALA A 1 215 ? 8.025 25.206 -11.398 1.00 39.41 215 ALA A O 1
ATOM 1673 N N . GLY A 1 216 ? 5.809 24.942 -11.693 1.00 36.34 216 GLY A N 1
ATOM 1674 C CA . GLY A 1 216 ? 5.658 25.923 -12.777 1.00 36.34 216 GLY A CA 1
ATOM 1675 C C . GLY A 1 216 ? 4.818 27.166 -12.459 1.00 36.34 216 GLY A C 1
ATOM 1676 O O . GLY A 1 216 ? 4.893 28.139 -13.202 1.00 36.34 216 GLY A O 1
ATOM 1677 N N . SER A 1 217 ? 4.027 27.184 -11.383 1.00 29.27 217 SER A N 1
ATOM 1678 C CA . SER A 1 217 ? 3.205 28.353 -11.052 1.00 29.27 217 SER A CA 1
ATOM 1679 C C . SER A 1 217 ? 3.144 28.606 -9.550 1.00 29.27 217 SER A C 1
ATOM 1681 O O . SER A 1 217 ? 2.365 27.992 -8.815 1.00 29.27 217 SER A O 1
ATOM 1683 N N . THR A 1 218 ? 3.904 29.600 -9.097 1.00 36.12 218 THR A N 1
ATOM 1684 C CA . THR A 1 218 ? 3.404 30.470 -8.039 1.00 36.12 218 THR A CA 1
ATOM 1685 C C . THR A 1 218 ? 2.089 31.080 -8.529 1.00 36.12 218 THR A C 1
ATOM 1687 O O . THR A 1 218 ? 2.015 31.666 -9.607 1.00 36.12 218 THR A O 1
ATOM 1690 N N . THR A 1 219 ? 1.064 30.988 -7.682 1.00 35.84 219 THR A N 1
ATOM 1691 C CA . THR A 1 219 ? -0.241 31.671 -7.759 1.00 35.84 219 THR A CA 1
ATOM 1692 C C . THR A 1 219 ? -1.380 30.960 -8.522 1.00 35.84 219 THR A C 1
ATOM 1694 O O . THR A 1 219 ? -1.400 30.869 -9.742 1.00 35.84 219 THR A O 1
ATOM 1697 N N . SER A 1 220 ? -2.423 30.612 -7.750 1.00 36.25 220 SER A N 1
ATOM 1698 C CA . SER A 1 220 ? -3.846 30.470 -8.136 1.00 36.25 220 SER A CA 1
ATOM 1699 C C . SER A 1 220 ? -4.417 29.113 -8.606 1.00 36.25 220 SER A C 1
ATOM 1701 O O . SER A 1 220 ? -4.979 29.006 -9.687 1.00 36.25 220 SER A O 1
ATOM 1703 N N . THR A 1 221 ? -4.474 28.100 -7.729 1.00 33.81 221 THR A N 1
ATOM 1704 C CA . THR A 1 221 ? -5.428 26.976 -7.931 1.00 33.81 221 THR A CA 1
ATOM 1705 C C . THR A 1 221 ? -5.913 26.330 -6.628 1.00 33.81 221 THR A C 1
ATOM 1707 O O . THR A 1 221 ? -5.872 25.121 -6.446 1.00 33.81 221 THR A O 1
ATOM 1710 N N . TRP A 1 222 ? -6.426 27.137 -5.697 1.00 29.91 222 TRP A N 1
ATOM 1711 C CA . TRP A 1 222 ? -7.163 26.654 -4.511 1.00 29.91 222 TRP A CA 1
ATOM 1712 C C . TRP A 1 222 ? -8.694 26.690 -4.700 1.00 29.91 222 TRP A C 1
ATOM 1714 O O . TRP A 1 222 ? -9.446 26.787 -3.738 1.00 29.91 222 TRP A O 1
ATOM 1724 N N . SER A 1 223 ? -9.189 26.637 -5.941 1.00 28.05 223 SER A N 1
ATOM 1725 C CA . SER A 1 223 ? -10.623 26.794 -6.246 1.00 28.05 223 SER A CA 1
ATOM 1726 C C . SER A 1 223 ? -11.355 25.514 -6.676 1.00 28.05 223 SER A C 1
ATOM 1728 O O . SER A 1 223 ? -12.571 25.564 -6.842 1.00 28.05 223 SER A O 1
ATOM 1730 N N . ARG A 1 224 ? -10.677 24.364 -6.827 1.00 32.16 224 ARG A N 1
ATOM 1731 C CA . ARG A 1 224 ? -11.293 23.136 -7.383 1.00 32.16 224 ARG A CA 1
ATOM 1732 C C . ARG A 1 224 ? -11.774 22.104 -6.347 1.00 32.16 224 ARG A C 1
ATOM 1734 O O . ARG A 1 224 ? -12.435 21.148 -6.722 1.00 32.16 224 ARG A O 1
ATOM 1741 N N . TRP A 1 225 ? -11.555 22.332 -5.051 1.00 28.64 225 TRP A N 1
ATOM 1742 C CA . TRP A 1 225 ? -12.218 21.575 -3.979 1.00 28.64 225 TRP A CA 1
ATOM 1743 C C . TRP A 1 225 ? -13.353 22.414 -3.384 1.00 28.64 225 TRP A C 1
ATOM 1745 O O . TRP A 1 225 ? -13.214 23.032 -2.331 1.00 28.64 225 TRP A O 1
ATOM 1755 N N . ARG A 1 226 ? -14.486 22.478 -4.089 1.00 24.45 226 ARG A N 1
ATOM 1756 C CA . ARG A 1 226 ? -15.761 22.927 -3.514 1.00 24.45 226 ARG A CA 1
ATOM 1757 C C . ARG A 1 226 ? -16.753 21.765 -3.575 1.00 24.45 226 ARG A C 1
ATOM 1759 O O . ARG A 1 226 ? -16.988 21.264 -4.671 1.00 24.45 226 ARG A O 1
ATOM 1766 N N . PRO A 1 227 ? -17.349 21.342 -2.448 1.00 27.61 227 PRO A N 1
ATOM 1767 C CA . PRO A 1 227 ? -18.420 20.359 -2.482 1.00 27.61 227 PRO A CA 1
ATOM 1768 C C . PRO A 1 227 ? -19.638 20.947 -3.205 1.00 27.61 227 PRO A C 1
ATOM 1770 O O . PRO A 1 227 ? -20.057 22.077 -2.931 1.00 27.61 227 PRO A O 1
ATOM 1773 N N . CYS A 1 228 ? -20.201 20.169 -4.132 1.00 27.38 228 CYS A N 1
ATOM 1774 C CA . CYS A 1 228 ? -21.518 20.416 -4.705 1.00 27.38 228 CYS A CA 1
ATOM 1775 C C . CYS A 1 228 ? -22.548 20.500 -3.574 1.00 27.38 228 CYS A C 1
ATOM 1777 O O . CYS A 1 228 ? -22.929 19.491 -2.991 1.00 27.38 228 CYS A O 1
ATOM 1779 N N . THR A 1 229 ? -23.028 21.704 -3.285 1.00 31.06 229 THR A N 1
ATOM 1780 C CA . THR A 1 229 ? -24.307 21.907 -2.604 1.00 31.06 229 THR A CA 1
ATOM 1781 C C . THR A 1 229 ? -25.201 22.669 -3.566 1.00 31.06 229 THR A C 1
ATOM 1783 O O . THR A 1 229 ? -25.133 23.886 -3.710 1.00 31.06 229 THR A O 1
ATOM 1786 N N . ALA A 1 230 ? -25.997 21.907 -4.313 1.00 29.22 230 ALA A N 1
ATOM 1787 C CA . ALA A 1 230 ? -27.115 22.434 -5.064 1.00 29.22 230 ALA A CA 1
ATOM 1788 C C . ALA A 1 230 ? -28.329 22.495 -4.132 1.00 29.22 230 ALA A C 1
ATOM 1790 O O . ALA A 1 230 ? -28.938 21.473 -3.841 1.00 29.22 230 ALA A O 1
ATOM 1791 N N . THR A 1 231 ? -28.722 23.697 -3.725 1.00 29.83 231 THR A N 1
ATOM 1792 C CA . THR A 1 231 ? -30.134 24.029 -3.518 1.00 29.83 231 THR A CA 1
ATOM 1793 C C . THR A 1 231 ? -30.386 25.384 -4.160 1.00 29.83 231 THR A C 1
ATOM 1795 O O . THR A 1 231 ? -29.747 26.392 -3.872 1.00 29.83 231 THR A O 1
ATOM 1798 N N . ARG A 1 232 ? -31.268 25.358 -5.154 1.00 27.17 232 ARG A N 1
ATOM 1799 C CA . ARG A 1 232 ? -31.621 26.469 -6.032 1.00 27.17 232 ARG A CA 1
ATOM 1800 C C . ARG A 1 232 ? -32.930 27.089 -5.531 1.00 27.17 232 ARG A C 1
ATOM 1802 O O . ARG A 1 232 ? -33.761 26.376 -4.976 1.00 27.17 232 ARG A O 1
ATOM 1809 N N . THR A 1 233 ? -33.135 28.353 -5.914 1.00 29.12 233 THR A N 1
ATOM 1810 C CA . THR A 1 233 ? -34.400 29.130 -6.014 1.00 29.12 233 THR A CA 1
ATOM 1811 C C . THR A 1 233 ? -34.665 30.186 -4.904 1.00 29.12 233 THR A C 1
ATOM 1813 O O . THR A 1 233 ? -34.003 30.153 -3.873 1.00 29.12 233 THR A O 1
ATOM 1816 N N . PRO A 1 234 ? -35.464 31.251 -5.174 1.00 33.22 234 PRO A N 1
ATOM 1817 C CA . PRO A 1 234 ? -34.934 32.511 -5.726 1.00 33.22 234 PRO A CA 1
ATOM 1818 C C . PRO A 1 234 ? -35.507 33.797 -5.070 1.00 33.22 234 PRO A C 1
ATOM 1820 O O . PRO A 1 234 ? -36.517 33.754 -4.380 1.00 33.22 234 PRO A O 1
ATOM 1823 N N . SER A 1 235 ? -34.949 34.967 -5.437 1.00 26.56 235 SER A N 1
ATOM 1824 C CA . SER A 1 235 ? -35.526 36.330 -5.267 1.00 26.56 235 SER A CA 1
ATOM 1825 C C . SER A 1 235 ? -35.620 36.832 -3.801 1.00 26.56 235 SER A C 1
ATOM 1827 O O . SER A 1 235 ? -35.810 36.055 -2.888 1.00 26.56 235 SER A O 1
ATOM 1829 N N . THR A 1 236 ? -35.458 38.096 -3.403 1.00 28.14 236 THR A N 1
ATOM 1830 C CA . THR A 1 236 ? -35.571 39.392 -4.072 1.00 28.14 236 THR A CA 1
ATOM 1831 C C . THR A 1 236 ? -34.846 40.436 -3.198 1.00 28.14 236 THR A C 1
ATOM 1833 O O . THR A 1 236 ? -35.045 40.488 -1.992 1.00 28.14 236 THR A O 1
ATOM 1836 N N . ARG A 1 237 ? -33.994 41.255 -3.823 1.00 27.55 237 ARG A N 1
ATOM 1837 C CA . ARG A 1 237 ? -33.769 42.700 -3.602 1.00 27.55 237 ARG A CA 1
ATOM 1838 C C . ARG A 1 237 ? -34.235 43.326 -2.258 1.00 27.55 237 ARG A C 1
ATOM 1840 O O . ARG A 1 237 ? -35.419 43.586 -2.100 1.00 27.55 237 ARG A O 1
ATOM 1847 N N . CYS A 1 238 ? -33.296 43.809 -1.436 1.00 25.31 238 CYS A N 1
ATOM 1848 C CA . CYS A 1 238 ? -33.540 44.927 -0.505 1.00 25.31 238 CYS A CA 1
ATOM 1849 C C . CYS A 1 238 ? -32.522 46.054 -0.755 1.00 25.31 238 CYS A C 1
ATOM 1851 O O . CYS A 1 238 ? -31.375 45.993 -0.319 1.00 25.31 238 CYS A O 1
ATOM 1853 N N . ARG A 1 239 ? -32.950 47.076 -1.514 1.00 27.20 239 ARG A N 1
ATOM 1854 C CA . ARG A 1 239 ? -32.354 48.424 -1.531 1.00 27.20 239 ARG A CA 1
ATOM 1855 C C . ARG A 1 239 ? -32.974 49.220 -0.382 1.00 27.20 239 ARG A C 1
ATOM 1857 O O . ARG A 1 239 ? -34.150 49.043 -0.094 1.00 27.20 239 ARG A O 1
ATOM 1864 N N . GLY A 1 240 ? -32.151 50.041 0.261 1.00 26.23 240 GLY A N 1
ATOM 1865 C CA . GLY A 1 240 ? -32.435 50.646 1.556 1.00 26.23 240 GLY A CA 1
ATOM 1866 C C . GLY A 1 240 ? -33.442 51.792 1.606 1.00 26.23 240 GLY A C 1
ATOM 1867 O O . GLY A 1 240 ? -33.955 52.255 0.593 1.00 26.23 240 GLY A O 1
ATOM 1868 N N . SER A 1 241 ? -33.625 52.270 2.835 1.00 29.02 241 SER A N 1
ATOM 1869 C CA . SER A 1 241 ? -34.177 53.574 3.205 1.00 29.02 241 SER A CA 1
ATOM 1870 C C . SER A 1 241 ? -33.916 53.802 4.704 1.00 29.02 241 SER A C 1
ATOM 1872 O O . SER A 1 241 ? -34.517 53.125 5.528 1.00 29.02 241 SER A O 1
ATOM 1874 N N . THR A 1 242 ? -32.923 54.654 4.988 1.00 30.50 242 THR A N 1
ATOM 1875 C CA . THR A 1 242 ? -32.859 55.775 5.965 1.00 30.50 242 THR A CA 1
ATOM 1876 C C . THR A 1 242 ? -33.540 55.729 7.361 1.00 30.50 242 THR A C 1
ATOM 1878 O O . THR A 1 242 ? -34.421 54.924 7.625 1.00 30.50 242 THR A O 1
ATOM 1881 N N . PRO A 1 243 ? -33.083 56.593 8.302 1.00 41.56 243 PRO A N 1
ATOM 1882 C CA . PRO A 1 243 ? -32.924 56.273 9.720 1.00 41.56 243 PRO A CA 1
ATOM 1883 C C . PRO A 1 243 ? -34.002 56.886 10.624 1.00 41.56 243 PRO A C 1
ATOM 1885 O O . PRO A 1 243 ? -34.476 57.987 10.363 1.00 41.56 243 PRO A O 1
ATOM 1888 N N . SER A 1 244 ? -34.279 56.253 11.767 1.00 26.56 244 SER A N 1
ATOM 1889 C CA . SER A 1 244 ? -34.856 56.943 12.928 1.00 26.56 244 SER A CA 1
ATOM 1890 C C . SER A 1 244 ? -34.791 56.102 14.206 1.00 26.56 244 SER A C 1
ATOM 1892 O O . SER A 1 244 ? -35.406 55.046 14.281 1.00 26.56 244 SER A O 1
ATOM 1894 N N . ALA A 1 245 ? -34.110 56.674 15.201 1.00 27.23 245 ALA A N 1
ATOM 1895 C CA . ALA A 1 245 ? -34.521 56.784 16.601 1.00 27.23 245 ALA A CA 1
ATOM 1896 C C . ALA A 1 245 ? -34.656 55.539 17.513 1.00 27.23 245 ALA A C 1
ATOM 1898 O O . ALA A 1 245 ? -35.123 54.472 17.143 1.00 27.23 245 ALA A O 1
ATOM 1899 N N . CYS A 1 246 ? -34.333 55.818 18.783 1.00 25.89 246 CYS A N 1
ATOM 1900 C CA . CYS A 1 246 ? -34.705 55.113 20.015 1.00 25.89 246 CYS A CA 1
ATOM 1901 C C . CYS A 1 246 ? -33.800 53.965 20.516 1.00 25.89 246 CYS A C 1
ATOM 1903 O O . CYS A 1 246 ? -34.082 52.783 20.372 1.00 25.89 246 CYS A O 1
ATOM 1905 N N . ARG A 1 247 ? -32.782 54.355 21.302 1.00 25.64 247 ARG A N 1
ATOM 1906 C CA . ARG A 1 247 ? -32.560 53.772 22.650 1.00 25.64 247 ARG A CA 1
ATOM 1907 C C . ARG A 1 247 ? -33.840 53.997 23.495 1.00 25.64 247 ARG A C 1
ATOM 1909 O O . ARG A 1 247 ? -34.486 55.013 23.238 1.00 25.64 247 ARG A O 1
ATOM 1916 N N . PRO A 1 248 ? -34.183 53.186 24.526 1.00 36.62 248 PRO A N 1
ATOM 1917 C CA . PRO A 1 248 ? -33.254 52.862 25.614 1.00 36.62 248 PRO A CA 1
ATOM 1918 C C . PRO A 1 248 ? -33.413 51.482 26.309 1.00 36.62 248 PRO A C 1
A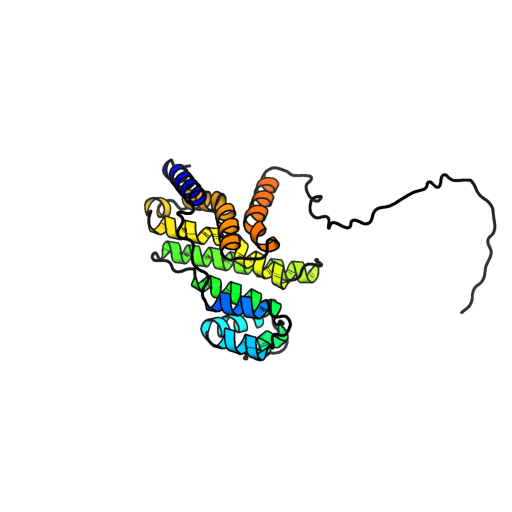TOM 1920 O O . PRO A 1 248 ? -34.439 50.828 26.238 1.00 36.62 248 PRO A O 1
ATOM 1923 N N . SER A 1 249 ? -32.340 51.132 27.030 1.00 26.58 249 SER A N 1
ATOM 1924 C CA . SER A 1 249 ? -32.263 50.577 28.398 1.00 26.58 249 SER A CA 1
ATOM 1925 C C . SER A 1 249 ? -32.994 49.294 28.849 1.00 26.58 249 SER A C 1
ATOM 1927 O O . SER A 1 249 ? -34.158 49.044 28.573 1.00 26.58 249 SER A O 1
ATOM 1929 N N . ARG A 1 250 ? -32.268 48.642 29.777 1.00 28.69 250 ARG A N 1
ATOM 1930 C CA . ARG A 1 250 ? -32.625 47.662 30.825 1.00 28.69 250 ARG A CA 1
ATOM 1931 C C . ARG A 1 250 ? -32.318 46.206 30.451 1.00 28.69 250 ARG A C 1
ATOM 1933 O O . ARG A 1 250 ? -32.862 45.706 29.485 1.00 28.69 250 ARG A O 1
ATOM 1940 N N . SER A 1 251 ? -31.316 45.525 31.019 1.00 26.17 251 SER A N 1
ATOM 1941 C CA . SER A 1 251 ? -30.905 45.263 32.417 1.00 26.17 251 SER A CA 1
ATOM 1942 C C . SER A 1 251 ? -31.771 44.230 33.147 1.00 26.17 251 SER A C 1
ATOM 1944 O O . SER A 1 251 ? -32.964 44.473 33.316 1.00 26.17 251 SER A O 1
ATOM 1946 N N . TRP A 1 252 ? -31.059 43.242 33.706 1.00 29.59 252 TRP A N 1
ATOM 1947 C CA . TRP A 1 252 ? -31.371 42.293 34.788 1.00 29.59 252 TRP A CA 1
ATOM 1948 C C . TRP A 1 252 ? -31.836 40.889 34.400 1.00 29.59 252 TRP A C 1
ATOM 1950 O O . TRP A 1 252 ? -32.784 40.715 33.639 1.00 29.59 252 TRP A O 1
ATOM 1960 N N . GLY A 1 253 ? -31.140 39.918 35.002 1.00 38.69 253 GLY A N 1
ATOM 1961 C CA . GLY A 1 253 ? -31.357 38.480 34.941 1.00 38.69 253 GLY A CA 1
ATOM 1962 C C . GLY A 1 253 ? -30.043 37.739 35.067 1.00 38.69 253 GLY A C 1
ATOM 1963 O O . GLY A 1 253 ? -29.731 37.015 34.104 1.00 38.69 253 GLY A O 1
#

Foldseek 3Di:
DDPVLVVLLVVVVVCLVVVVFPFQDQDPLLVVLVVLLVDPPHDLVNSLVSQVVDPVLQVVLLVVCCPPLNNDPDRDPGSSVSCVSCDSLLSSLVSSLVSVLVSLDDPDPLLSVVSVVLQVQLQVQLSVQLVCCVPPHPDDSSVSSSLSSLLQVLLRSLSVVCNVVVVLVVPVVSSVVSSLVCRLVSSLVSCVVVVHDPVSSCSNVVVSVVVVVVVPDDDDDPPPPDDDDDDDDDDDDDDDDDDDDDDDDDDDD

pLDDT: mean 72.13, std 20.02, range [24.45, 90.06]

Radius of gyration: 24.63 Å; Cα contacts (8 Å, |Δi|>4): 243; chains: 1; bounding box: 57×73×62 Å

Secondary structure (DSSP, 8-state):
--HHHHHHHHHHHHHHHHT-S-PPPPPHHHHHHHHHHH-TT--HHHHHHHHHT-HHHHHHHHHHHTSTTT--SS----HHHHHHHH-HHHHHHHHHHHHHGGG---SSHHHHHHHHHHHHHHHHHHHHHHHHHHHH-SS-HHHHHHHHHHTTTTHHHHHHHHHH-HHHHT-HHHHHHHHHHHHHHHHHHHHHHTT--HHHHTHHHHHHHHHHHHTT-SS----S-----------------------------

Solvent-accessible surface area (backbone atoms only — not comparable to full-atom values): 14925 Å² total; per-residue (Å²): 133,58,72,65,48,55,50,53,48,48,53,52,52,50,27,61,73,70,66,69,57,82,70,86,75,81,54,68,69,38,54,53,40,48,58,50,59,70,41,92,83,61,49,59,69,56,55,36,54,63,47,55,72,38,64,68,58,40,52,52,52,40,51,54,47,56,30,88,92,55,46,61,100,59,86,64,89,46,63,55,60,45,32,65,73,60,30,63,64,35,43,32,40,51,47,38,47,61,48,53,58,73,70,72,75,60,96,45,72,72,53,39,53,51,51,52,52,55,51,53,50,18,50,51,44,10,52,50,38,23,56,46,22,70,74,75,49,93,55,61,33,45,59,38,22,37,40,26,45,50,35,64,52,17,42,50,57,55,52,58,53,34,68,80,36,60,73,46,65,74,35,63,68,53,44,49,53,46,40,72,69,45,17,22,63,42,16,26,51,50,30,52,76,69,67,48,59,68,85,52,23,49,39,18,49,52,58,51,57,58,49,60,48,55,78,75,44,89,82,90,82,89,74,83,87,68,84,89,77,89,82,85,89,80,90,79,90,84,80,89,79,88,88,80,87,78,84,82,87,84,89,90,135

Mean predicted aligned error: 13.33 Å

Nearest PDB structures (foldseek):
  3i7a-assembly1_A  TM=8.946E-01  e=7.086E-12  Shewanella amazonensis SB2B
  3hc1-assembly1_A  TM=7.175E-01  e=3.442E-06  Geobacter sulfurreducens
  3mem-assembly1_A  TM=6.891E-01  e=2.958E-05  Marinobacter nauticus VT8
  3p3q-assembly3_A  TM=4.159E-01  e=3.873E-04  Methylococcus capsulatus

Sequence (253 aa):
MTELAQKVQQDLLEAIGNDDLVLPTLPEVALQIRQAAEDPEISVSTLSKVIGRDTALSARLIKVVNSPLLRAAQEVTDLHTAITRLGVNYSSNLAIGLVMEQIFNARSEVVEQKMRDVWRRSLEVAGVSYALCRSYSQLKPDQAALGGLVHQIGVLPILTYAEDHYELLSDPVSLNHVIERIHPLLGDKLLRVWEFPEQLVEIPGNTWTSAASRAGSTTSTWSRWRPCTATRTPSTRCRGSTPSACRPSRSWG